Protein AF-A0A8K0QZ99-F1 (afdb_monomer)

Radius of gyration: 23.35 Å; Cα contacts (8 Å, |Δi|>4): 443; chains: 1; bounding box: 54×60×60 Å

Sequence (310 aa):
MWDEAKNPYMSPKDRRRNRAELADIEQELAALGDVFRNRFRYDVKKIWKIPDDNSTAQKLLNGKLRRLDDKHGQEGSLLIILYGGHGVDTRSVKGRDDDDYRWAASKSGHSATVHWSEIQASLKLCEADCLVVVDCCYSGSTITRGGARTITEILAASTRESPSYSGARAYSKLLKKILTSTNLPCSVKDIHEEMLAASRLNPAVQNPNVLLATPDHGWVGNSLDRSIRLKPLPDPDSAPEATITTDNPQKARMFIEIELELDDSQDTSIATEQWQRWFTDRLPPASVLHLQFHTVADIYSKMMKETCED

Structure (mmCIF, N/CA/C/O backbone):
data_AF-A0A8K0QZ99-F1
#
_entry.id   AF-A0A8K0QZ99-F1
#
loop_
_atom_site.group_PDB
_atom_site.id
_atom_site.type_symbol
_atom_site.label_atom_id
_atom_site.label_alt_id
_atom_site.label_comp_id
_atom_site.label_asym_id
_atom_site.label_entity_id
_atom_site.label_seq_id
_atom_site.pdbx_PDB_ins_code
_atom_site.Cartn_x
_atom_site.Cartn_y
_atom_site.Cartn_z
_atom_site.occupancy
_atom_site.B_iso_or_equiv
_atom_site.auth_seq_id
_atom_site.auth_comp_id
_atom_site.auth_asym_id
_atom_site.auth_atom_id
_atom_site.pdbx_PDB_model_num
ATOM 1 N N . MET A 1 1 ? -2.063 -11.518 -19.633 1.00 32.84 1 MET A N 1
ATOM 2 C CA . MET A 1 1 ? -1.057 -12.595 -19.737 1.00 32.84 1 MET A CA 1
ATOM 3 C C . MET A 1 1 ? 0.211 -11.901 -20.196 1.00 32.84 1 MET A C 1
ATOM 5 O O . MET A 1 1 ? 0.106 -11.135 -21.142 1.00 32.84 1 MET A O 1
ATOM 9 N N . TRP A 1 2 ? 1.322 -12.014 -19.468 1.00 38.66 2 TRP A N 1
ATOM 10 C CA . TRP A 1 2 ? 2.585 -11.401 -19.889 1.00 38.66 2 TRP A CA 1
ATOM 11 C C . TRP A 1 2 ? 2.970 -12.033 -21.228 1.00 38.66 2 TRP A C 1
ATOM 13 O O . TRP A 1 2 ? 3.210 -13.235 -21.267 1.00 38.66 2 TRP A O 1
ATOM 23 N N . ASP A 1 3 ? 2.910 -11.286 -22.329 1.00 37.25 3 ASP A N 1
ATOM 24 C CA . ASP A 1 3 ? 3.269 -11.820 -23.644 1.00 37.25 3 ASP A CA 1
ATOM 25 C C . ASP A 1 3 ? 4.799 -11.789 -23.771 1.00 37.25 3 ASP A C 1
ATOM 27 O O . ASP A 1 3 ? 5.421 -10.787 -24.123 1.00 37.25 3 ASP A O 1
ATOM 31 N N . GLU A 1 4 ? 5.410 -12.900 -23.360 1.00 46.19 4 GLU A N 1
ATOM 32 C CA . GLU A 1 4 ? 6.849 -13.110 -23.157 1.00 46.19 4 GLU A CA 1
ATOM 33 C C . GLU A 1 4 ? 7.695 -13.004 -24.442 1.00 46.19 4 GLU A C 1
ATOM 35 O O . GLU A 1 4 ? 8.928 -13.047 -24.382 1.00 46.19 4 GLU A O 1
ATOM 40 N N . ALA A 1 5 ? 7.065 -12.853 -25.609 1.00 44.53 5 ALA A N 1
ATOM 41 C CA . ALA A 1 5 ? 7.726 -12.950 -26.905 1.00 44.53 5 ALA A CA 1
ATOM 42 C C . ALA A 1 5 ? 8.361 -11.642 -27.423 1.00 44.53 5 ALA A C 1
ATOM 44 O O . ALA A 1 5 ? 9.064 -11.685 -28.431 1.00 44.53 5 ALA A O 1
ATOM 45 N N . LYS A 1 6 ? 8.143 -10.480 -26.784 1.00 46.94 6 LYS A N 1
ATOM 46 C CA . LYS A 1 6 ? 8.401 -9.176 -27.440 1.00 46.94 6 LYS A CA 1
ATOM 47 C C . LYS A 1 6 ? 9.248 -8.150 -26.681 1.00 46.94 6 LYS A C 1
ATOM 49 O O . LYS A 1 6 ? 9.234 -6.989 -27.071 1.00 46.94 6 LYS A O 1
ATOM 54 N N . ASN A 1 7 ? 10.037 -8.528 -25.669 1.00 51.09 7 ASN A N 1
ATOM 55 C CA . ASN A 1 7 ? 11.052 -7.605 -25.132 1.00 51.09 7 ASN A CA 1
ATOM 56 C C . ASN A 1 7 ? 12.449 -7.920 -25.715 1.00 51.09 7 ASN A C 1
ATOM 58 O O . ASN A 1 7 ? 13.176 -8.750 -25.148 1.00 51.09 7 ASN A O 1
ATOM 62 N N . PRO A 1 8 ? 12.844 -7.308 -26.856 1.00 56.38 8 PRO A N 1
ATOM 63 C CA . PRO A 1 8 ? 14.129 -7.576 -27.509 1.00 56.38 8 PRO A CA 1
ATOM 64 C C . PRO A 1 8 ? 15.333 -7.114 -26.673 1.00 56.38 8 PRO A C 1
ATOM 66 O O . PRO A 1 8 ? 16.460 -7.486 -26.981 1.00 56.38 8 PRO A O 1
ATOM 69 N N . TYR A 1 9 ? 15.104 -6.355 -25.598 1.00 59.72 9 TYR A N 1
ATOM 70 C CA . TYR A 1 9 ? 16.153 -5.729 -24.795 1.00 59.72 9 TYR A CA 1
ATOM 71 C C . TYR A 1 9 ? 16.564 -6.535 -23.553 1.00 59.72 9 TYR A C 1
ATOM 73 O O . TYR A 1 9 ? 17.468 -6.122 -22.833 1.00 59.72 9 TYR A O 1
ATOM 81 N N . MET A 1 10 ? 15.932 -7.685 -23.282 1.00 66.06 10 MET A N 1
ATOM 82 C CA . MET A 1 10 ? 16.304 -8.563 -22.162 1.00 66.06 10 MET A CA 1
ATOM 83 C C . MET A 1 10 ? 16.937 -9.865 -22.644 1.00 66.06 10 MET A C 1
ATOM 85 O O . MET A 1 10 ? 16.338 -10.586 -23.447 1.00 66.06 10 MET A O 1
ATOM 89 N N . SER A 1 11 ? 18.096 -10.219 -22.077 1.00 75.50 11 SER A N 1
ATOM 90 C CA . SER A 1 11 ? 18.724 -11.518 -22.329 1.00 75.50 11 SER A CA 1
ATOM 91 C C . SER A 1 11 ? 17.847 -12.671 -21.804 1.00 75.50 11 SER A C 1
ATOM 93 O O . SER A 1 11 ? 17.096 -12.491 -20.838 1.00 75.50 11 SER A O 1
ATOM 95 N N . PRO A 1 12 ? 17.948 -13.894 -22.361 1.00 77.50 12 PRO A N 1
ATOM 96 C CA . PRO A 1 12 ? 17.214 -15.054 -21.847 1.00 77.50 12 PRO A CA 1
ATOM 97 C C . PRO A 1 12 ? 17.448 -15.325 -20.349 1.00 77.50 12 PRO A C 1
ATOM 99 O O . PRO A 1 12 ? 16.528 -15.725 -19.632 1.00 77.50 12 PRO A O 1
ATOM 102 N N 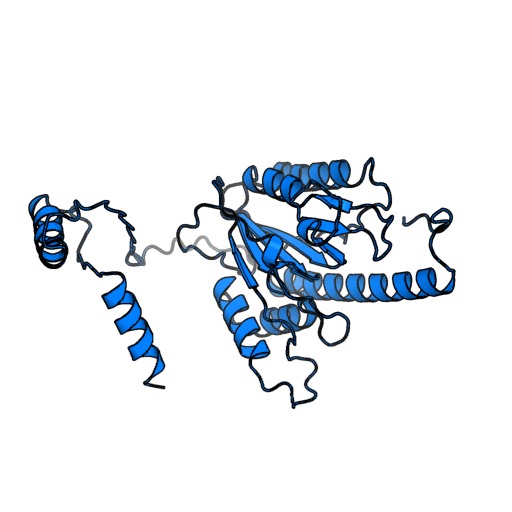. LYS A 1 13 ? 18.666 -15.063 -19.855 1.00 78.62 13 LYS A N 1
ATOM 103 C CA . LYS A 1 13 ? 19.027 -15.211 -18.439 1.00 78.62 13 LYS A CA 1
ATOM 104 C C . LYS A 1 13 ? 18.288 -14.196 -17.564 1.00 78.62 13 LYS A C 1
ATOM 106 O O . LYS A 1 13 ? 17.740 -14.577 -16.528 1.00 78.62 13 LYS A O 1
ATOM 111 N N . ASP A 1 14 ? 18.224 -12.941 -18.000 1.00 75.38 14 ASP A N 1
ATOM 112 C CA . ASP A 1 14 ? 17.526 -11.876 -17.272 1.00 75.38 14 ASP A CA 1
ATOM 113 C C . ASP A 1 14 ? 16.015 -12.096 -17.276 1.00 75.38 14 ASP A C 1
ATOM 115 O O . ASP A 1 14 ? 15.365 -11.898 -16.252 1.00 75.38 14 ASP A O 1
ATOM 119 N N . ARG A 1 15 ? 15.455 -12.612 -18.379 1.00 75.88 15 ARG A N 1
ATOM 120 C CA . ARG A 1 15 ? 14.040 -13.015 -18.443 1.00 75.88 15 ARG A CA 1
ATOM 121 C C . ARG A 1 15 ? 13.714 -14.100 -17.421 1.00 75.88 15 ARG A C 1
ATOM 123 O O . ARG A 1 15 ? 12.700 -14.008 -16.734 1.00 75.88 15 ARG A O 1
ATOM 130 N N . ARG A 1 16 ? 14.574 -15.119 -17.288 1.00 81.06 16 ARG A N 1
ATOM 131 C CA . ARG A 1 16 ? 14.381 -16.190 -16.296 1.00 81.06 16 ARG A CA 1
ATOM 132 C C . ARG A 1 16 ? 14.429 -15.648 -14.869 1.00 81.06 16 ARG A C 1
ATOM 134 O O . ARG A 1 16 ? 13.592 -16.024 -14.056 1.00 81.06 16 ARG A O 1
ATOM 141 N N . ARG A 1 17 ? 15.386 -14.763 -14.576 1.00 79.38 17 ARG A N 1
ATOM 142 C CA . ARG A 1 17 ? 15.518 -14.131 -13.257 1.00 79.38 17 ARG A CA 1
ATOM 143 C C . ARG A 1 17 ? 14.305 -13.263 -12.924 1.00 79.38 17 ARG A C 1
ATOM 145 O O . ARG A 1 17 ? 13.740 -13.429 -11.853 1.00 79.38 17 ARG A O 1
ATOM 152 N N . ASN A 1 18 ? 13.878 -12.414 -13.857 1.00 80.50 18 ASN A N 1
ATOM 153 C CA . ASN A 1 18 ? 12.703 -11.561 -13.690 1.00 80.50 18 ASN A CA 1
ATOM 154 C C . ASN A 1 18 ? 11.428 -12.387 -13.463 1.00 80.50 18 ASN A C 1
ATOM 156 O O . ASN A 1 18 ? 10.610 -12.039 -12.624 1.00 80.50 18 ASN A O 1
ATOM 160 N N . ARG A 1 19 ? 11.273 -13.520 -14.164 1.00 82.69 19 ARG A N 1
ATOM 161 C CA . ARG A 1 19 ? 10.139 -14.435 -13.955 1.00 82.69 19 ARG A CA 1
ATOM 162 C C . ARG A 1 19 ? 10.111 -15.007 -12.538 1.00 82.69 19 ARG A C 1
ATOM 164 O O . ARG A 1 19 ? 9.044 -15.050 -11.939 1.00 82.69 19 ARG A O 1
ATOM 171 N N . ALA A 1 20 ? 11.257 -15.462 -12.033 1.00 85.94 20 ALA A N 1
ATOM 172 C CA . ALA A 1 20 ? 11.351 -16.007 -10.682 1.00 85.94 20 ALA A CA 1
ATOM 173 C C . ALA A 1 20 ? 11.033 -14.933 -9.629 1.00 85.94 20 ALA A C 1
ATOM 175 O O . ALA A 1 20 ? 10.193 -15.156 -8.771 1.00 85.94 20 ALA A O 1
ATOM 176 N N . GLU A 1 21 ? 11.620 -13.742 -9.768 1.00 85.19 21 GLU A N 1
ATOM 177 C CA . GLU A 1 21 ? 11.386 -12.614 -8.857 1.00 85.19 21 GLU A CA 1
ATOM 178 C C . GLU A 1 21 ? 9.909 -12.180 -8.835 1.00 85.19 21 GLU A C 1
ATOM 180 O O . GLU A 1 21 ? 9.327 -12.026 -7.766 1.00 85.19 21 GLU A O 1
ATOM 185 N N . LEU A 1 22 ? 9.260 -12.063 -9.999 1.00 85.94 22 LEU A N 1
ATOM 186 C CA . LEU A 1 22 ? 7.830 -11.742 -10.072 1.00 85.94 22 LEU A CA 1
ATOM 187 C C . LEU A 1 22 ? 6.936 -12.843 -9.4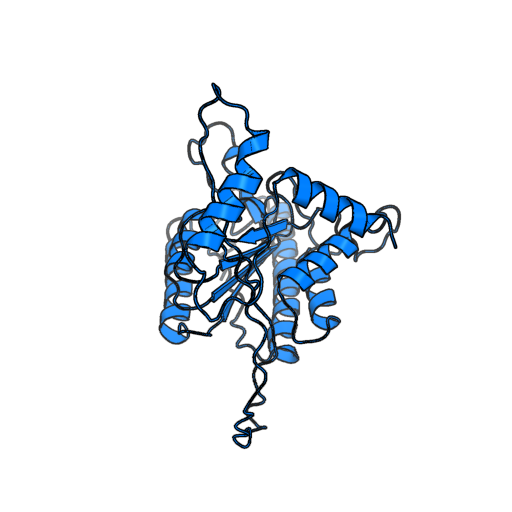81 1.00 85.94 22 LEU A C 1
ATOM 189 O O . LEU A 1 22 ? 5.877 -12.532 -8.940 1.00 85.94 22 LEU A O 1
ATOM 193 N N . ALA A 1 23 ? 7.334 -14.114 -9.589 1.00 89.88 23 ALA A N 1
ATOM 194 C CA . ALA A 1 23 ? 6.601 -15.222 -8.981 1.00 89.88 23 ALA A CA 1
ATOM 195 C C . ALA A 1 23 ? 6.702 -15.191 -7.447 1.00 89.88 23 ALA A C 1
ATOM 197 O O . ALA A 1 23 ? 5.695 -15.403 -6.772 1.00 89.88 23 ALA A O 1
ATOM 198 N N . ASP A 1 24 ? 7.879 -14.864 -6.908 1.00 89.88 24 ASP A N 1
ATOM 199 C CA . ASP A 1 24 ? 8.083 -14.691 -5.467 1.00 89.88 24 ASP A CA 1
ATOM 200 C C . ASP A 1 24 ? 7.220 -13.538 -4.927 1.00 89.88 24 ASP A C 1
ATOM 202 O O . ASP A 1 24 ? 6.513 -13.704 -3.932 1.00 89.88 24 ASP A O 1
ATOM 206 N N . ILE A 1 25 ? 7.192 -12.400 -5.631 1.00 90.38 25 ILE A N 1
ATOM 207 C CA . ILE A 1 25 ? 6.349 -11.243 -5.282 1.00 90.38 25 ILE A CA 1
ATOM 208 C C . ILE A 1 25 ? 4.859 -11.610 -5.331 1.00 90.38 25 ILE A C 1
ATOM 210 O O . ILE A 1 25 ? 4.089 -11.249 -4.442 1.00 90.38 25 ILE A O 1
ATOM 214 N N . GLU A 1 26 ? 4.422 -12.348 -6.354 1.00 92.69 26 GLU A N 1
ATOM 215 C CA . GLU A 1 26 ? 3.032 -12.800 -6.462 1.00 92.69 26 GLU A CA 1
ATOM 216 C C . GLU A 1 26 ? 2.645 -13.715 -5.292 1.00 92.69 26 GLU A C 1
ATOM 218 O O . GLU A 1 26 ? 1.551 -13.576 -4.742 1.00 92.69 26 GLU A O 1
ATOM 223 N N . GLN A 1 27 ? 3.548 -14.602 -4.865 1.00 93.12 27 GLN A N 1
ATOM 224 C CA . GLN A 1 27 ? 3.341 -15.453 -3.695 1.00 93.12 27 GLN A CA 1
ATOM 225 C C . GLN A 1 27 ? 3.269 -14.637 -2.395 1.00 93.12 27 GLN A C 1
ATOM 227 O O . GLN A 1 27 ? 2.425 -14.911 -1.539 1.00 93.12 27 GLN A O 1
ATOM 232 N N . GLU A 1 28 ? 4.131 -13.632 -2.243 1.00 92.38 28 GLU A N 1
ATOM 233 C CA . GLU A 1 28 ? 4.149 -12.722 -1.095 1.00 92.38 28 GLU A CA 1
ATOM 234 C C . GLU A 1 28 ? 2.840 -11.933 -0.974 1.00 92.38 28 GLU A C 1
ATOM 236 O O . GLU A 1 28 ? 2.204 -11.941 0.086 1.00 92.38 28 GLU A O 1
ATOM 241 N N . LEU A 1 29 ? 2.382 -11.334 -2.077 1.00 94.19 29 LEU A N 1
ATOM 242 C CA . LEU A 1 29 ? 1.114 -10.607 -2.137 1.00 94.19 29 LEU A CA 1
ATOM 243 C C . LEU A 1 29 ? -0.093 -11.525 -1.923 1.00 94.19 29 LEU A C 1
ATOM 245 O O . LEU A 1 29 ? -1.042 -11.128 -1.248 1.00 94.19 29 LEU A O 1
ATOM 249 N N . ALA A 1 30 ? -0.067 -12.749 -2.458 1.00 95.69 30 ALA A N 1
ATOM 250 C CA . ALA A 1 30 ? -1.134 -13.722 -2.239 1.00 95.69 30 ALA A CA 1
ATOM 251 C C . ALA A 1 30 ? -1.245 -14.088 -0.754 1.00 95.69 30 ALA A C 1
ATOM 253 O O . ALA A 1 30 ? -2.333 -14.018 -0.189 1.00 95.69 30 ALA A O 1
ATOM 254 N N . ALA A 1 31 ? -0.117 -14.380 -0.102 1.00 95.12 31 ALA A N 1
ATOM 255 C CA . ALA A 1 31 ? -0.087 -14.724 1.316 1.00 95.12 31 ALA A CA 1
ATOM 256 C C . ALA A 1 31 ? -0.542 -13.562 2.217 1.00 95.12 31 ALA A C 1
ATOM 258 O O . ALA A 1 31 ? -1.213 -13.790 3.222 1.00 95.12 31 ALA A O 1
ATOM 259 N N . LEU A 1 32 ? -0.194 -12.318 1.874 1.00 95.44 32 LEU A N 1
ATOM 260 C CA . LEU A 1 32 ? -0.697 -11.135 2.577 1.00 95.44 32 LEU A CA 1
ATOM 261 C C . LEU A 1 32 ? -2.205 -10.937 2.336 1.00 95.44 32 LEU A C 1
ATOM 263 O O . LEU A 1 32 ? -2.957 -10.666 3.272 1.00 95.44 32 LEU A O 1
ATOM 267 N N . GLY A 1 33 ? -2.666 -11.143 1.100 1.00 96.50 33 GLY A N 1
ATOM 268 C CA . GLY A 1 33 ? -4.084 -11.134 0.747 1.00 96.50 33 GLY A CA 1
ATOM 269 C C . GLY A 1 33 ? -4.894 -12.195 1.497 1.00 96.50 33 GLY A C 1
ATOM 270 O O . GLY A 1 33 ? -6.018 -11.927 1.911 1.00 96.50 33 GLY A O 1
ATOM 271 N N . ASP A 1 34 ? -4.324 -13.372 1.745 1.00 97.31 34 ASP A N 1
ATOM 272 C CA . ASP A 1 34 ? -4.968 -14.421 2.539 1.00 97.31 34 ASP A CA 1
ATOM 273 C C . ASP A 1 34 ? -5.177 -13.995 3.996 1.00 97.31 34 ASP A C 1
ATOM 275 O O . ASP A 1 34 ? -6.198 -14.342 4.584 1.00 97.31 34 ASP A O 1
ATOM 279 N N . VAL A 1 35 ? -4.282 -13.187 4.577 1.00 97.31 35 VAL A N 1
ATOM 280 C CA . VAL A 1 35 ? -4.497 -12.620 5.920 1.00 97.31 35 VAL A CA 1
ATOM 281 C C . VAL A 1 35 ? -5.689 -11.665 5.915 1.00 97.31 35 VAL A C 1
ATOM 283 O O . VAL A 1 35 ? -6.592 -11.817 6.739 1.00 97.31 35 VAL A O 1
ATOM 286 N N . PHE A 1 36 ? -5.754 -10.731 4.961 1.00 97.19 36 PHE A N 1
ATOM 287 C CA . PHE A 1 36 ? -6.905 -9.826 4.831 1.00 97.19 36 PHE A CA 1
ATOM 288 C C . PHE A 1 36 ? -8.218 -10.579 4.584 1.00 97.19 36 PHE A C 1
ATOM 290 O O . PHE A 1 36 ? -9.248 -10.238 5.163 1.00 97.19 36 PHE A O 1
ATOM 297 N N . ARG A 1 37 ? -8.189 -11.647 3.784 1.00 96.38 37 ARG A N 1
ATOM 298 C CA . ARG A 1 37 ? -9.377 -12.462 3.521 1.00 96.38 37 ARG A CA 1
ATOM 299 C C . ARG A 1 37 ? -9.803 -13.276 4.738 1.00 96.38 37 ARG A C 1
ATOM 301 O O . ARG A 1 37 ? -10.967 -13.249 5.105 1.00 96.38 37 ARG A O 1
ATOM 308 N N . ASN A 1 38 ? -8.882 -13.997 5.366 1.00 95.94 38 ASN A N 1
ATOM 309 C CA . ASN A 1 38 ? -9.234 -15.020 6.351 1.00 95.94 38 ASN A CA 1
ATOM 310 C C . ASN A 1 38 ? -9.369 -14.444 7.764 1.00 95.94 38 ASN A C 1
ATOM 312 O O . ASN A 1 38 ? -10.250 -14.855 8.511 1.00 95.94 38 ASN A O 1
ATOM 316 N N . ARG A 1 39 ? -8.509 -13.487 8.139 1.00 95.12 39 ARG A N 1
ATOM 317 C CA . ARG A 1 39 ? -8.520 -12.868 9.475 1.00 95.12 39 ARG A CA 1
ATOM 318 C C . ARG A 1 39 ? -9.429 -11.647 9.529 1.00 95.12 39 ARG A C 1
ATOM 320 O O . ARG A 1 39 ? -10.159 -11.477 10.499 1.00 95.12 39 ARG A O 1
ATOM 327 N N . PHE A 1 40 ? -9.384 -10.801 8.498 1.00 95.88 40 PHE A N 1
ATOM 328 C CA . PHE A 1 40 ? -10.173 -9.566 8.458 1.00 95.88 40 PHE A CA 1
ATOM 329 C C . PHE A 1 40 ? -11.506 -9.715 7.711 1.00 95.88 40 PHE A C 1
ATOM 331 O O . PHE A 1 40 ? -12.355 -8.830 7.799 1.00 95.88 40 PHE A O 1
ATOM 338 N N . ARG A 1 41 ? -11.729 -10.841 7.018 1.00 95.81 41 ARG A N 1
ATOM 339 C CA . ARG A 1 41 ? -12.949 -11.103 6.232 1.00 95.81 41 ARG A CA 1
ATOM 340 C C . ARG A 1 41 ? -13.184 -10.085 5.113 1.00 95.81 41 ARG A C 1
ATOM 342 O O . ARG A 1 41 ? -14.313 -9.880 4.688 1.00 95.81 41 ARG A O 1
ATOM 349 N N . TYR A 1 42 ? -12.120 -9.452 4.618 1.00 95.38 42 TYR A N 1
ATOM 350 C CA . TYR A 1 42 ? -12.205 -8.481 3.529 1.00 95.38 42 TYR A CA 1
ATOM 351 C C . TYR A 1 42 ? -12.330 -9.165 2.161 1.00 95.38 42 TYR A C 1
ATOM 353 O O . TYR A 1 42 ? -11.803 -10.256 1.926 1.00 95.38 42 TYR A O 1
ATOM 361 N N . ASP A 1 43 ? -12.994 -8.489 1.222 1.00 93.69 43 ASP A N 1
ATOM 362 C CA . ASP A 1 43 ? -13.097 -8.924 -0.172 1.00 93.69 43 ASP A CA 1
ATOM 363 C C . ASP A 1 43 ? -11.782 -8.656 -0.918 1.00 93.69 43 ASP A C 1
ATOM 365 O O . ASP A 1 43 ? -11.485 -7.541 -1.349 1.00 93.69 43 ASP A O 1
ATOM 369 N N . VAL A 1 44 ? -10.972 -9.703 -1.073 1.00 95.06 44 VAL A N 1
ATOM 370 C CA . VAL A 1 44 ? -9.657 -9.617 -1.719 1.00 95.06 44 VAL A CA 1
ATOM 371 C C . VAL A 1 44 ? -9.743 -10.059 -3.176 1.00 95.06 44 VAL A C 1
ATOM 373 O O . VAL A 1 44 ? -9.928 -11.243 -3.482 1.00 95.06 44 VAL A O 1
ATOM 376 N N . LYS A 1 45 ? -9.543 -9.106 -4.094 1.00 94.00 45 LYS A N 1
ATOM 377 C CA . LYS A 1 45 ? -9.512 -9.355 -5.542 1.00 94.00 45 LYS A CA 1
ATOM 378 C C . LYS A 1 45 ? -8.256 -10.110 -5.975 1.00 94.00 45 LYS A C 1
ATOM 380 O O . LYS A 1 45 ? -7.218 -10.070 -5.325 1.00 94.00 45 LYS A O 1
ATOM 385 N N . LYS A 1 46 ? -8.347 -10.769 -7.137 1.00 93.19 46 LYS A N 1
ATOM 386 C CA . LYS A 1 46 ? -7.193 -11.403 -7.790 1.00 93.19 46 LYS A CA 1
ATOM 387 C C . LYS A 1 46 ? -6.089 -10.373 -8.044 1.00 93.19 46 LYS A C 1
ATOM 389 O O . LYS A 1 46 ? -6.383 -9.255 -8.488 1.00 93.19 46 LYS A O 1
A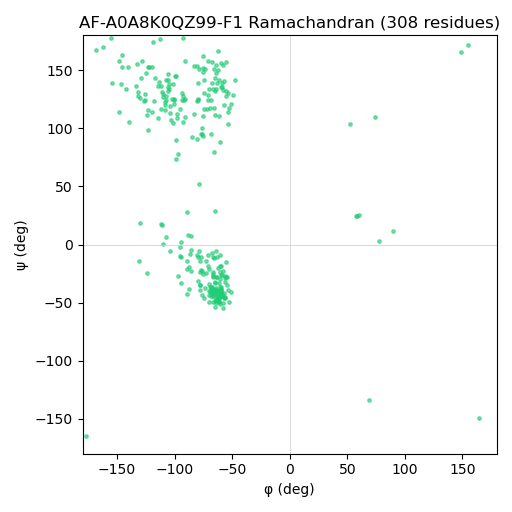TOM 394 N N . ILE A 1 47 ? -4.843 -10.801 -7.833 1.00 94.69 47 ILE A N 1
ATOM 395 C CA . ILE A 1 47 ? -3.643 -10.017 -8.134 1.00 94.69 47 ILE A CA 1
ATOM 396 C C . ILE A 1 47 ? -3.708 -9.561 -9.589 1.00 94.69 47 ILE A C 1
ATOM 398 O O . ILE A 1 47 ? -3.984 -10.342 -10.504 1.00 94.69 47 ILE A O 1
ATOM 402 N N . TRP A 1 48 ? -3.489 -8.267 -9.793 1.00 94.19 48 TRP A N 1
ATOM 403 C CA . TRP A 1 48 ? -3.457 -7.668 -11.114 1.00 94.19 48 TRP A CA 1
ATOM 404 C C . TRP A 1 48 ? -2.045 -7.262 -11.456 1.00 94.19 48 TRP A C 1
ATOM 406 O O . TRP A 1 48 ? -1.378 -6.560 -10.707 1.00 94.19 48 TRP A O 1
ATOM 416 N N . LYS A 1 49 ? -1.617 -7.749 -12.609 1.00 92.56 49 LYS A N 1
ATOM 417 C CA . LYS A 1 49 ? -0.290 -7.544 -13.153 1.00 92.56 49 LYS A CA 1
ATOM 418 C C . LYS A 1 49 ? -0.339 -6.309 -14.037 1.00 92.56 49 LYS A C 1
ATOM 420 O O . LYS A 1 49 ? -1.172 -6.265 -14.945 1.00 92.56 49 LYS A O 1
ATOM 425 N N . ILE A 1 50 ? 0.526 -5.336 -13.755 1.00 91.62 50 ILE A N 1
ATOM 426 C CA . ILE A 1 50 ? 0.698 -4.158 -14.609 1.00 91.62 50 ILE A CA 1
ATOM 427 C C . ILE A 1 50 ? 1.070 -4.673 -16.006 1.00 91.62 50 ILE A C 1
ATOM 429 O O . ILE A 1 50 ? 2.057 -5.397 -16.129 1.00 91.62 50 ILE A O 1
ATOM 433 N N . PRO A 1 51 ? 0.280 -4.384 -17.052 1.00 88.12 51 PRO A N 1
ATOM 434 C CA . PRO A 1 51 ? 0.614 -4.805 -18.404 1.00 88.12 51 PRO A CA 1
ATOM 435 C C . PRO A 1 51 ? 1.932 -4.175 -18.839 1.00 88.12 51 PRO A C 1
ATOM 437 O O . PRO A 1 51 ? 2.154 -2.998 -18.571 1.00 88.12 51 PRO A O 1
ATOM 440 N N . ASP A 1 52 ? 2.767 -4.922 -19.560 1.00 85.38 52 ASP A N 1
ATOM 441 C CA . ASP A 1 52 ? 4.010 -4.398 -20.144 1.00 85.38 52 ASP A CA 1
ATOM 442 C C . ASP A 1 52 ? 3.724 -3.591 -21.431 1.00 85.38 52 ASP A C 1
ATOM 444 O O . ASP A 1 52 ? 4.251 -3.869 -22.504 1.00 85.38 52 ASP A O 1
ATOM 448 N N . ASP A 1 53 ? 2.806 -2.625 -21.330 1.00 87.06 53 ASP A N 1
ATOM 449 C CA . ASP A 1 53 ? 2.428 -1.671 -22.373 1.00 87.06 53 ASP A CA 1
ATOM 450 C C . ASP A 1 53 ? 2.215 -0.274 -21.765 1.00 87.06 53 ASP A C 1
ATOM 452 O O . ASP A 1 53 ? 1.190 0.009 -21.138 1.00 87.06 53 ASP A O 1
ATOM 456 N N . ASN A 1 54 ? 3.181 0.622 -21.992 1.00 83.12 54 ASN A N 1
ATOM 457 C CA . ASN A 1 54 ? 3.147 2.005 -21.502 1.00 83.12 54 ASN A CA 1
ATOM 458 C C . ASN A 1 54 ? 1.923 2.796 -21.991 1.00 83.12 54 ASN A C 1
ATOM 460 O O . ASN A 1 54 ? 1.496 3.733 -21.322 1.00 83.12 54 ASN A O 1
ATOM 464 N N . SER A 1 55 ? 1.339 2.443 -23.140 1.00 84.19 55 SER A N 1
ATOM 465 C CA . SER A 1 55 ? 0.220 3.199 -23.712 1.00 84.19 55 SER A CA 1
ATOM 466 C C . SER A 1 55 ? -1.119 2.924 -23.015 1.00 84.19 55 SER A C 1
ATOM 468 O O . SER A 1 55 ? -2.037 3.755 -23.072 1.00 84.19 55 SER A O 1
ATOM 470 N N . THR A 1 56 ? -1.239 1.777 -22.335 1.00 89.56 56 THR A N 1
ATOM 471 C CA . THR A 1 56 ? -2.499 1.317 -21.733 1.00 89.56 56 THR A CA 1
ATOM 472 C C . THR A 1 56 ? -2.418 1.033 -20.237 1.00 89.56 56 THR A C 1
ATOM 474 O O . THR A 1 56 ? -3.450 1.136 -19.569 1.00 89.56 56 THR A O 1
ATOM 477 N N . ALA A 1 57 ? -1.238 0.732 -19.683 1.00 92.75 57 ALA A N 1
ATOM 478 C CA . ALA A 1 57 ? -1.076 0.320 -18.286 1.00 92.75 57 ALA A CA 1
ATOM 479 C C . ALA A 1 57 ? -1.722 1.299 -17.291 1.00 92.75 57 ALA A C 1
ATOM 481 O O . ALA A 1 57 ? -2.528 0.883 -16.454 1.00 92.75 57 ALA A O 1
ATOM 482 N N . GLN A 1 58 ? -1.443 2.597 -17.439 1.00 94.44 58 GLN A N 1
ATOM 483 C CA . GLN A 1 58 ? -1.991 3.648 -16.579 1.00 94.44 58 GLN A CA 1
ATOM 484 C C . GLN A 1 58 ? -3.519 3.725 -16.660 1.00 94.44 58 GLN A C 1
ATOM 486 O O . GLN A 1 58 ? -4.214 3.678 -15.646 1.00 94.44 58 GLN A O 1
ATOM 491 N N . LYS A 1 59 ? -4.063 3.771 -17.883 1.00 91.75 59 LYS A N 1
ATOM 492 C CA . LYS A 1 59 ? -5.513 3.850 -18.127 1.00 91.75 59 LYS A CA 1
ATOM 493 C C . LYS A 1 59 ? -6.247 2.652 -17.529 1.00 91.75 59 LYS A C 1
ATOM 495 O O . LYS A 1 59 ? -7.331 2.803 -16.965 1.00 91.75 59 LYS A O 1
ATOM 500 N N . LEU A 1 60 ? -5.661 1.460 -17.641 1.00 93.56 60 LEU A N 1
ATOM 501 C CA . LEU A 1 60 ? -6.229 0.235 -17.088 1.00 93.56 60 LEU A CA 1
ATOM 502 C C . LEU A 1 60 ? -6.228 0.241 -15.556 1.00 93.56 60 LEU A C 1
ATOM 504 O O . LEU A 1 60 ? -7.226 -0.184 -14.968 1.00 93.56 60 LEU A O 1
ATOM 508 N N . LEU A 1 61 ? -5.160 0.744 -14.926 1.00 94.69 61 LEU A N 1
ATOM 509 C CA . LEU A 1 61 ? -5.086 0.899 -13.474 1.00 94.69 61 LEU A CA 1
ATOM 510 C C . LEU A 1 61 ? -6.112 1.918 -12.971 1.00 94.69 61 LEU A C 1
ATOM 512 O O . LEU A 1 61 ? -6.949 1.560 -12.143 1.00 94.69 61 LEU A O 1
ATOM 516 N N . ASN A 1 62 ? -6.123 3.133 -13.529 1.00 93.25 62 ASN A N 1
ATOM 517 C CA . ASN A 1 62 ? -7.064 4.189 -13.140 1.00 93.25 62 ASN A CA 1
ATOM 518 C C . ASN A 1 62 ? -8.516 3.710 -13.306 1.00 93.25 62 ASN A C 1
ATOM 520 O O . ASN A 1 62 ? -9.335 3.826 -12.396 1.00 93.25 62 ASN A O 1
ATOM 524 N N . GLY A 1 63 ? -8.831 3.069 -14.437 1.00 91.50 63 GLY A N 1
ATOM 525 C CA . GLY A 1 63 ? -10.154 2.494 -14.670 1.00 91.50 63 GLY A CA 1
ATOM 526 C C . GLY A 1 63 ? -10.512 1.368 -13.694 1.00 91.50 63 GLY A C 1
ATOM 527 O O . GLY A 1 63 ? -11.688 1.146 -13.419 1.00 91.50 63 GLY A O 1
ATOM 528 N N . LYS A 1 64 ? -9.526 0.635 -13.164 1.00 92.81 64 LYS A N 1
ATOM 529 C CA . LYS A 1 64 ? -9.761 -0.404 -12.159 1.00 92.81 64 LYS A CA 1
ATOM 530 C C . LYS A 1 64 ? -10.026 0.185 -10.776 1.00 92.81 64 LYS A C 1
ATOM 532 O O . LYS A 1 64 ? -10.952 -0.292 -10.128 1.00 92.81 64 LYS A O 1
ATOM 537 N N . LEU A 1 65 ? -9.255 1.191 -10.362 1.00 92.44 65 LEU A N 1
ATOM 538 C CA . LEU A 1 65 ? -9.481 1.921 -9.111 1.00 92.44 65 LEU A CA 1
ATOM 539 C C . LEU A 1 65 ? -10.876 2.540 -9.111 1.00 92.44 65 LEU A C 1
ATOM 541 O O . LEU A 1 65 ? -11.671 2.249 -8.224 1.00 92.44 65 LEU A O 1
ATOM 545 N N . ARG A 1 66 ? -11.219 3.253 -10.188 1.00 90.25 66 ARG A N 1
ATOM 546 C CA . ARG A 1 66 ? -12.537 3.866 -10.344 1.00 90.25 66 ARG A CA 1
ATOM 547 C C . ARG A 1 66 ? -13.677 2.853 -10.263 1.00 90.25 66 ARG A C 1
ATOM 549 O O . ARG A 1 66 ? -14.619 3.067 -9.527 1.00 90.25 66 ARG A O 1
ATOM 556 N N . ARG A 1 67 ? -13.578 1.707 -10.947 1.00 90.62 67 ARG A N 1
ATOM 557 C CA . ARG A 1 67 ? -14.619 0.661 -10.866 1.00 90.62 67 ARG A CA 1
ATOM 558 C C . ARG A 1 67 ? -14.769 0.039 -9.476 1.00 90.62 67 ARG A C 1
ATOM 560 O O . ARG A 1 67 ? -15.824 -0.520 -9.191 1.00 90.62 67 ARG A O 1
ATOM 567 N N . LEU A 1 68 ? -13.707 0.018 -8.668 1.00 89.00 68 LEU A N 1
ATOM 568 C CA . LEU A 1 68 ? -13.790 -0.468 -7.290 1.00 89.00 68 LEU A CA 1
ATOM 569 C C . LEU A 1 68 ? -14.502 0.555 -6.411 1.00 89.00 68 LEU A C 1
ATOM 571 O O . LEU A 1 68 ? -15.406 0.167 -5.679 1.00 89.00 68 LEU A O 1
ATOM 575 N N . ASP A 1 69 ? -14.136 1.828 -6.541 1.00 88.38 69 ASP A N 1
ATOM 576 C CA . ASP A 1 69 ? -14.773 2.931 -5.825 1.00 88.38 69 ASP A CA 1
ATOM 577 C C . ASP A 1 69 ? -16.244 3.099 -6.241 1.00 88.38 69 ASP A C 1
ATOM 579 O O . ASP A 1 69 ? -17.117 3.017 -5.394 1.00 88.38 69 ASP A O 1
ATOM 583 N N . ASP A 1 70 ? -16.567 3.117 -7.539 1.00 88.25 70 ASP A N 1
ATOM 584 C CA . ASP A 1 70 ? -17.956 3.184 -8.033 1.00 88.25 70 ASP A CA 1
ATOM 585 C C . ASP A 1 70 ? -18.847 2.046 -7.482 1.00 88.25 70 ASP A C 1
ATOM 587 O O . ASP A 1 70 ? -20.069 2.171 -7.414 1.00 88.25 70 ASP A O 1
ATOM 591 N N . LYS A 1 71 ? -18.254 0.890 -7.150 1.00 90.19 71 LYS A N 1
ATOM 592 C CA . LYS A 1 71 ? -18.987 -0.300 -6.694 1.00 90.19 71 LYS A CA 1
ATOM 593 C C . LYS A 1 71 ? -19.084 -0.411 -5.170 1.00 90.19 71 LYS A C 1
ATOM 595 O O . LYS A 1 71 ? -20.037 -1.010 -4.674 1.00 90.19 71 LYS A O 1
ATOM 600 N N . HIS A 1 72 ? -18.068 0.051 -4.450 1.00 87.88 72 HIS A N 1
ATOM 601 C CA . HIS A 1 72 ? -17.896 -0.218 -3.018 1.00 87.88 72 HIS A CA 1
ATOM 602 C C . HIS A 1 72 ? -17.615 1.035 -2.184 1.00 87.88 72 HIS A C 1
ATOM 604 O O . HIS A 1 72 ? -17.698 0.962 -0.958 1.00 87.88 72 HIS A O 1
ATOM 610 N N . GLY A 1 73 ? -17.267 2.139 -2.838 1.00 87.38 73 GLY A N 1
ATOM 611 C CA . GLY A 1 73 ? -16.995 3.433 -2.242 1.00 87.38 73 GLY A CA 1
ATOM 612 C C . GLY A 1 73 ? -18.268 4.031 -1.667 1.00 87.38 73 GLY A C 1
ATOM 613 O O . GLY A 1 73 ? -19.295 4.130 -2.331 1.00 87.38 73 GLY A O 1
ATOM 614 N N . GLN A 1 74 ? -18.186 4.350 -0.387 1.00 86.31 74 GLN A N 1
ATOM 615 C CA . GLN A 1 74 ? -19.192 5.043 0.407 1.00 86.31 74 GLN A CA 1
ATOM 616 C C . GLN A 1 74 ? -18.551 5.444 1.738 1.00 86.31 74 GLN A C 1
ATOM 618 O O . GLN A 1 74 ? -17.486 4.938 2.112 1.00 86.31 74 GLN A O 1
ATOM 623 N N . GLU A 1 75 ? -19.221 6.301 2.499 1.00 85.12 75 GLU A N 1
ATOM 624 C CA . GLU A 1 75 ? -18.766 6.656 3.841 1.00 85.12 75 GLU A CA 1
ATOM 625 C C . GLU A 1 75 ? -18.571 5.405 4.721 1.00 85.12 75 GLU A C 1
ATOM 627 O O . GLU A 1 75 ? -19.406 4.499 4.756 1.00 85.12 75 GLU A O 1
ATOM 632 N N . GLY A 1 76 ? -17.429 5.330 5.410 1.00 84.88 76 GLY A N 1
ATOM 633 C CA . GLY A 1 76 ? -17.066 4.192 6.261 1.00 84.88 76 GLY A CA 1
ATOM 634 C C . GLY A 1 76 ? -16.565 2.948 5.516 1.00 84.88 76 GLY A C 1
ATOM 635 O O . GLY A 1 76 ? -16.280 1.936 6.160 1.00 84.88 76 GLY A O 1
ATOM 636 N N . SER A 1 77 ? -16.436 2.997 4.186 1.00 91.38 77 SER A N 1
ATOM 637 C CA . SER A 1 77 ? -15.758 1.953 3.409 1.00 91.38 77 SER A CA 1
ATOM 638 C C . SER A 1 77 ? -14.236 2.144 3.396 1.00 91.38 77 SER A C 1
ATOM 640 O O . SER A 1 77 ? -13.727 3.255 3.546 1.00 91.38 77 SER A O 1
ATOM 642 N N . LEU A 1 78 ? -13.507 1.039 3.212 1.00 94.06 78 LEU A N 1
ATOM 643 C CA . LEU A 1 78 ? -12.046 1.008 3.148 1.00 94.06 78 LEU A CA 1
ATOM 644 C C . LEU A 1 78 ? -11.594 0.321 1.855 1.00 94.06 78 LEU A C 1
ATOM 646 O O . LEU A 1 78 ? -11.923 -0.843 1.615 1.00 94.06 78 LEU A O 1
ATOM 650 N N . LEU A 1 79 ? -10.783 1.018 1.062 1.00 94.94 79 LEU A N 1
ATOM 651 C CA . LEU A 1 79 ? -10.063 0.470 -0.081 1.00 94.94 79 LEU A CA 1
ATOM 652 C C . LEU A 1 79 ? -8.605 0.207 0.310 1.00 94.94 79 LEU A C 1
ATOM 654 O O . LEU A 1 79 ? -7.871 1.121 0.669 1.00 94.94 79 LEU A O 1
ATOM 658 N N . ILE A 1 80 ? -8.161 -1.047 0.201 1.00 96.44 80 ILE A N 1
ATOM 659 C CA . ILE A 1 80 ? -6.763 -1.420 0.458 1.00 96.44 80 ILE A CA 1
ATOM 660 C C . ILE A 1 80 ? -6.066 -1.731 -0.864 1.00 96.44 80 ILE A C 1
ATOM 662 O O . ILE A 1 80 ? -6.506 -2.600 -1.621 1.00 96.44 80 ILE A O 1
ATOM 666 N N . ILE A 1 81 ? -4.954 -1.049 -1.127 1.00 96.44 81 ILE A N 1
ATOM 667 C CA . ILE A 1 81 ? -4.111 -1.260 -2.305 1.00 96.44 81 ILE A CA 1
ATOM 668 C C . ILE A 1 81 ? -2.792 -1.859 -1.846 1.00 96.44 81 ILE A C 1
ATOM 670 O O . ILE A 1 81 ? -2.031 -1.221 -1.129 1.00 96.44 81 ILE A O 1
ATOM 674 N N . LEU A 1 82 ? -2.518 -3.086 -2.285 1.00 96.31 82 LEU A N 1
ATOM 675 C CA . LEU A 1 82 ? -1.244 -3.758 -2.053 1.00 96.31 82 LEU A CA 1
ATOM 676 C C . LEU A 1 82 ? -0.435 -3.718 -3.347 1.00 96.31 82 LEU A C 1
ATOM 678 O O . LEU A 1 82 ? -0.818 -4.347 -4.337 1.00 96.31 82 LEU A O 1
ATOM 682 N N . TYR A 1 83 ? 0.673 -2.985 -3.339 1.00 95.94 83 TYR A N 1
ATOM 683 C CA . TYR A 1 83 ? 1.650 -2.996 -4.416 1.00 95.94 83 TYR A CA 1
ATOM 684 C C . TYR A 1 83 ? 2.913 -3.725 -3.965 1.00 95.94 83 TYR A C 1
ATOM 686 O O . TYR A 1 83 ? 3.490 -3.397 -2.933 1.00 95.94 83 TYR A O 1
ATOM 694 N N . GLY A 1 84 ? 3.345 -4.702 -4.757 1.00 93.00 84 GLY A N 1
ATOM 695 C CA . GLY A 1 84 ? 4.644 -5.352 -4.630 1.00 93.00 84 GLY A CA 1
ATOM 696 C C . GLY A 1 84 ? 5.292 -5.388 -6.004 1.00 93.00 84 GLY A C 1
ATOM 697 O O . GLY A 1 84 ? 4.651 -5.801 -6.975 1.00 93.00 84 GLY A O 1
ATOM 698 N N . GLY A 1 85 ? 6.530 -4.913 -6.113 1.00 89.94 85 GLY A N 1
ATOM 699 C CA . GLY A 1 85 ? 7.165 -4.764 -7.418 1.00 89.94 85 GLY A CA 1
ATOM 700 C C . GLY A 1 85 ? 8.395 -3.874 -7.406 1.00 89.94 85 GLY A C 1
ATOM 701 O O . GLY A 1 85 ? 9.129 -3.785 -6.424 1.00 89.94 85 GLY A O 1
ATOM 702 N N . HIS A 1 86 ? 8.625 -3.198 -8.527 1.00 88.44 86 HIS A N 1
ATOM 703 C CA . HIS A 1 86 ? 9.747 -2.278 -8.680 1.00 88.44 86 HIS A CA 1
ATOM 704 C C . HIS A 1 86 ? 9.264 -0.829 -8.643 1.00 88.44 86 HIS A C 1
ATOM 706 O O . HIS A 1 86 ? 8.260 -0.483 -9.267 1.00 88.44 86 HIS A O 1
ATOM 712 N N . GLY A 1 87 ? 9.989 0.004 -7.902 1.00 86.81 87 GLY A N 1
ATOM 713 C CA . GLY A 1 87 ? 9.808 1.449 -7.870 1.00 86.81 87 GLY A CA 1
ATOM 714 C C . GLY A 1 87 ? 10.875 2.132 -8.715 1.00 86.81 87 GLY A C 1
ATOM 715 O O . GLY A 1 87 ? 12.043 1.743 -8.661 1.00 86.81 87 GLY A O 1
ATOM 716 N N . VAL A 1 88 ? 10.483 3.143 -9.484 1.00 84.69 88 VAL A N 1
ATOM 717 C CA . VAL A 1 88 ? 11.390 4.001 -10.251 1.00 84.69 88 VAL A CA 1
ATOM 718 C C . VAL A 1 88 ? 11.210 5.431 -9.760 1.00 84.69 88 VAL A C 1
ATOM 720 O O . VAL A 1 88 ? 10.147 6.015 -9.946 1.00 84.69 88 VAL A O 1
ATOM 723 N N . ASP A 1 89 ? 12.247 5.984 -9.136 1.00 78.94 89 ASP A N 1
ATOM 724 C CA . ASP A 1 89 ? 12.303 7.396 -8.753 1.00 78.94 89 ASP A CA 1
ATOM 725 C C . ASP A 1 89 ? 12.988 8.193 -9.873 1.00 78.94 89 ASP A C 1
ATOM 727 O O . ASP A 1 89 ? 14.206 8.084 -10.067 1.00 78.94 89 ASP A O 1
ATOM 731 N N . THR A 1 90 ? 12.215 8.957 -10.651 1.00 76.25 90 THR A N 1
ATOM 732 C CA . THR A 1 90 ? 12.733 9.658 -11.837 1.00 76.25 90 THR A CA 1
ATOM 733 C C . THR A 1 90 ? 13.645 10.830 -11.483 1.00 76.25 90 THR A C 1
ATOM 735 O O . THR A 1 90 ? 14.504 11.163 -12.298 1.00 76.25 90 THR A O 1
ATOM 738 N N . ARG A 1 91 ? 13.596 11.354 -10.246 1.00 67.44 91 ARG A N 1
ATOM 739 C CA . ARG A 1 91 ? 14.531 12.389 -9.749 1.00 67.44 91 ARG A CA 1
ATOM 740 C C . ARG A 1 91 ? 15.985 11.941 -9.755 1.00 67.44 91 ARG A C 1
ATOM 742 O O . ARG A 1 91 ? 16.897 12.752 -9.881 1.00 67.44 91 ARG A O 1
ATOM 749 N N . SER A 1 92 ? 16.212 10.640 -9.589 1.00 61.44 92 SER A N 1
ATOM 750 C CA . SER A 1 92 ? 17.557 10.059 -9.570 1.00 61.44 92 SER A CA 1
ATOM 751 C C . SER A 1 92 ? 18.141 9.845 -10.975 1.00 61.44 92 SER A C 1
ATOM 753 O O . SER A 1 92 ? 19.328 9.542 -11.120 1.00 61.44 92 SER A O 1
ATOM 755 N N . VAL A 1 93 ? 17.329 10.014 -12.027 1.00 64.81 93 VAL A N 1
ATOM 756 C CA . VAL A 1 93 ? 17.710 9.735 -13.414 1.00 64.81 93 VAL A CA 1
ATOM 757 C C . VAL A 1 93 ? 18.137 11.028 -14.110 1.00 64.81 93 VAL A C 1
ATOM 759 O O . VAL A 1 93 ? 17.313 11.870 -14.453 1.00 64.81 93 VAL A O 1
ATOM 762 N N . LYS A 1 94 ? 19.444 11.172 -14.376 1.00 56.19 94 LYS A N 1
ATOM 763 C CA . LYS A 1 94 ? 19.987 12.318 -15.130 1.00 56.19 94 LYS A CA 1
ATOM 764 C C . LYS A 1 94 ? 19.301 12.457 -16.497 1.00 56.19 94 LYS A C 1
ATOM 766 O O . LYS A 1 94 ? 19.306 11.509 -17.280 1.00 56.19 94 LYS A O 1
ATOM 771 N N . GLY A 1 95 ? 18.793 13.655 -16.797 1.00 57.41 95 GLY A N 1
ATOM 772 C CA . GLY A 1 95 ? 18.208 14.002 -18.098 1.00 57.41 95 GLY A CA 1
ATOM 773 C C . GLY A 1 95 ? 16.706 13.740 -18.235 1.00 57.41 95 GLY A C 1
ATOM 774 O O . GLY A 1 95 ? 16.199 13.784 -19.353 1.00 57.41 95 GLY A O 1
ATOM 775 N N . ARG A 1 96 ? 15.999 13.454 -17.134 1.00 59.56 96 ARG A N 1
ATOM 776 C CA . ARG A 1 96 ? 14.536 13.523 -17.087 1.00 59.56 96 ARG A CA 1
ATOM 777 C C . ARG A 1 96 ? 14.094 14.763 -16.317 1.00 59.56 96 ARG A C 1
ATOM 779 O O . ARG A 1 96 ? 14.598 15.007 -15.227 1.00 59.56 96 ARG A O 1
ATOM 786 N N . ASP A 1 97 ? 13.136 15.487 -16.889 1.00 56.84 97 ASP A N 1
ATOM 787 C CA . ASP A 1 97 ? 12.553 16.698 -16.296 1.00 56.84 97 ASP A CA 1
ATOM 788 C C . ASP A 1 97 ? 11.266 16.414 -15.498 1.00 56.84 97 ASP A C 1
ATOM 790 O O . ASP A 1 97 ? 10.639 17.340 -14.988 1.00 56.84 97 ASP A O 1
ATOM 794 N N . ASP A 1 98 ? 10.844 15.149 -15.387 1.00 69.38 98 ASP A N 1
ATOM 795 C CA . ASP A 1 98 ? 9.676 14.772 -14.596 1.00 69.38 98 ASP A CA 1
ATOM 796 C C . ASP A 1 98 ? 10.076 14.332 -13.181 1.00 69.38 98 ASP A C 1
ATOM 798 O O . ASP A 1 98 ? 10.774 13.334 -13.000 1.00 69.38 98 ASP A O 1
ATOM 802 N N . ASP A 1 99 ? 9.628 15.077 -12.169 1.00 73.00 99 ASP A N 1
ATOM 803 C CA . ASP A 1 99 ? 9.719 14.688 -10.758 1.00 73.00 99 ASP A CA 1
ATOM 804 C C . ASP A 1 99 ? 8.521 13.798 -10.407 1.00 73.00 99 ASP A C 1
ATOM 806 O O . ASP A 1 99 ? 7.434 14.288 -10.096 1.00 73.00 99 ASP A O 1
ATOM 810 N N . ASP A 1 100 ? 8.698 12.480 -10.518 1.00 82.38 100 ASP A N 1
ATOM 811 C CA . ASP A 1 100 ? 7.656 11.513 -10.195 1.00 82.38 100 ASP A CA 1
ATOM 812 C C . ASP A 1 100 ? 8.235 10.223 -9.596 1.00 82.38 100 ASP A C 1
ATOM 814 O O . ASP A 1 100 ? 9.419 9.886 -9.701 1.00 82.38 100 ASP A O 1
ATOM 818 N N . TYR A 1 101 ? 7.352 9.466 -8.962 1.00 87.62 101 TYR A N 1
ATOM 819 C CA . TYR A 1 101 ? 7.606 8.100 -8.551 1.00 87.62 101 TYR A CA 1
ATOM 820 C C . TYR A 1 101 ? 6.738 7.161 -9.376 1.00 87.62 101 TYR A C 1
ATOM 822 O O . TYR A 1 101 ? 5.558 7.421 -9.598 1.00 87.62 101 TYR A O 1
ATOM 830 N N . ARG A 1 102 ? 7.303 6.052 -9.849 1.00 90.75 102 ARG A N 1
ATOM 831 C CA . ARG A 1 102 ? 6.580 5.142 -10.738 1.00 90.75 102 ARG A CA 1
ATOM 832 C C . ARG A 1 102 ? 6.638 3.700 -10.273 1.00 90.75 102 ARG A C 1
ATOM 834 O O . ARG A 1 102 ? 7.674 3.217 -9.821 1.00 90.75 102 ARG A O 1
ATOM 841 N N . TRP A 1 103 ? 5.534 2.992 -10.461 1.00 93.31 103 TRP A N 1
ATOM 842 C CA . TRP A 1 103 ? 5.462 1.543 -10.303 1.00 93.31 103 TRP A CA 1
ATOM 843 C C . TRP A 1 103 ? 5.722 0.880 -11.650 1.00 93.31 103 TRP A C 1
ATOM 845 O O . TRP A 1 103 ? 5.094 1.234 -12.647 1.00 93.31 103 TRP A O 1
ATOM 855 N N . ALA A 1 104 ? 6.653 -0.064 -11.694 1.00 90.75 104 ALA A N 1
ATOM 856 C CA . ALA A 1 104 ? 7.085 -0.699 -12.930 1.00 90.75 104 ALA A CA 1
ATOM 857 C C . ALA A 1 104 ? 6.577 -2.138 -13.049 1.00 90.75 104 ALA A C 1
ATOM 859 O O . ALA A 1 104 ? 6.567 -2.907 -12.087 1.00 90.75 104 ALA A O 1
ATOM 860 N N . ALA A 1 105 ? 6.205 -2.517 -14.270 1.00 88.31 105 ALA A N 1
ATOM 861 C CA . ALA A 1 105 ? 5.744 -3.856 -14.603 1.00 88.31 105 ALA A CA 1
ATOM 862 C C . ALA A 1 105 ? 6.858 -4.911 -14.463 1.00 88.31 105 ALA A C 1
ATOM 864 O O . ALA A 1 105 ? 6.588 -6.083 -14.206 1.00 88.31 105 ALA A O 1
ATOM 865 N N . SER A 1 106 ? 8.123 -4.511 -14.621 1.00 84.19 106 SER A N 1
ATOM 866 C CA . SER A 1 106 ? 9.279 -5.372 -14.372 1.00 84.19 106 SER A CA 1
ATOM 867 C C . SER A 1 106 ? 10.530 -4.556 -14.042 1.00 84.19 106 SER A C 1
ATOM 869 O O . SER A 1 106 ? 10.517 -3.329 -14.067 1.00 84.19 106 SER A O 1
ATOM 871 N N . LYS A 1 107 ? 11.644 -5.237 -13.753 1.00 79.50 107 LYS A N 1
ATOM 872 C CA . LYS A 1 107 ? 12.937 -4.584 -13.493 1.00 79.50 107 LYS A CA 1
ATOM 873 C C . LYS A 1 107 ? 13.583 -3.979 -14.746 1.00 79.50 107 LYS A C 1
ATOM 875 O O . LYS A 1 107 ? 14.611 -3.311 -14.657 1.00 79.50 107 LYS A O 1
ATOM 880 N N . SER A 1 108 ? 13.038 -4.259 -15.930 1.00 74.56 108 SER A N 1
ATOM 881 C CA . SER A 1 108 ? 13.600 -3.770 -17.188 1.00 74.56 108 SER A CA 1
ATOM 882 C C . SER A 1 108 ? 13.478 -2.250 -17.279 1.00 74.56 108 SER A C 1
ATOM 884 O O . SER A 1 108 ? 12.398 -1.701 -17.065 1.00 74.56 108 SER A O 1
ATOM 886 N N . GLY A 1 109 ? 14.558 -1.573 -17.680 1.00 68.19 109 GLY A N 1
ATOM 887 C CA . GLY A 1 109 ? 14.555 -0.122 -17.916 1.00 68.19 109 GLY A CA 1
ATOM 888 C C . GLY A 1 109 ? 13.618 0.334 -19.045 1.00 68.19 109 GLY A C 1
ATOM 889 O O . GLY A 1 109 ? 13.364 1.526 -19.173 1.00 68.19 109 GLY A O 1
ATOM 890 N N . HIS A 1 110 ? 13.088 -0.607 -19.834 1.00 72.25 110 HIS A N 1
ATOM 891 C CA . HIS A 1 110 ? 12.093 -0.372 -20.887 1.00 72.25 110 HIS A CA 1
ATOM 892 C C . HIS A 1 110 ? 10.697 -0.888 -20.518 1.00 72.25 110 HIS A C 1
ATOM 894 O O . HIS A 1 110 ? 9.820 -0.929 -21.378 1.00 72.25 110 HIS A O 1
ATOM 900 N N . SER A 1 111 ? 10.503 -1.354 -19.283 1.00 82.56 111 SER A N 1
ATOM 901 C CA . SER A 1 111 ? 9.208 -1.876 -18.856 1.00 82.56 111 SER A CA 1
ATOM 902 C C . SER A 1 111 ? 8.157 -0.782 -18.784 1.00 82.56 111 SER A C 1
ATOM 904 O O . SER A 1 111 ? 8.468 0.406 -18.638 1.00 82.56 111 SER A O 1
ATOM 906 N N . ALA A 1 112 ? 6.898 -1.194 -18.884 1.00 88.88 112 ALA A N 1
ATOM 907 C CA . ALA A 1 112 ? 5.813 -0.268 -18.654 1.00 88.88 112 ALA A CA 1
ATOM 908 C 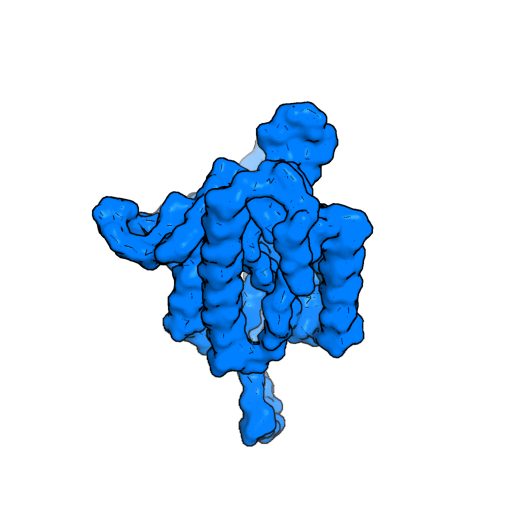C . ALA A 1 112 ? 5.813 0.249 -17.215 1.00 88.88 112 ALA A C 1
ATOM 910 O O . ALA A 1 112 ? 6.019 -0.512 -16.267 1.00 88.88 112 ALA A O 1
ATOM 911 N N . THR A 1 113 ? 5.543 1.541 -17.057 1.00 91.62 113 THR A N 1
ATOM 912 C CA . THR A 1 113 ? 5.439 2.187 -15.750 1.00 91.62 113 THR A CA 1
ATOM 913 C C . THR A 1 113 ? 4.104 2.887 -15.595 1.00 91.62 113 THR A C 1
ATOM 915 O O . THR A 1 113 ? 3.582 3.435 -16.563 1.00 91.62 113 THR A O 1
ATOM 918 N N . VAL A 1 114 ? 3.588 2.920 -14.373 1.00 93.44 114 VAL A N 1
ATOM 919 C CA . VAL A 1 114 ? 2.450 3.756 -13.988 1.00 93.44 114 VAL A CA 1
ATOM 920 C C . VAL A 1 114 ? 2.904 4.818 -12.993 1.00 93.44 114 VAL A C 1
ATOM 922 O O . VAL A 1 114 ? 3.732 4.558 -12.120 1.00 93.44 114 VAL A O 1
ATOM 925 N N . HIS A 1 115 ? 2.381 6.018 -13.171 1.00 93.00 115 HIS A N 1
ATOM 926 C CA . HIS A 1 115 ? 2.699 7.234 -12.447 1.00 93.00 115 HIS A CA 1
ATOM 927 C C . HIS A 1 115 ? 1.981 7.263 -11.101 1.00 93.00 115 HIS A C 1
ATOM 929 O O . HIS A 1 115 ? 0.754 7.136 -11.035 1.00 93.00 115 HIS A O 1
ATOM 935 N N . TRP A 1 116 ? 2.740 7.448 -10.020 1.00 92.25 116 TRP A N 1
ATOM 936 C CA . TRP A 1 116 ? 2.171 7.595 -8.685 1.00 92.25 116 TRP A CA 1
ATOM 937 C C . TRP A 1 116 ? 1.298 8.840 -8.592 1.00 92.25 116 TRP A C 1
ATOM 939 O O . TRP A 1 116 ? 0.214 8.764 -8.024 1.00 92.25 116 TRP A O 1
ATOM 949 N N . SER A 1 117 ? 1.714 9.949 -9.203 1.00 89.25 117 SER A N 1
ATOM 950 C CA . SER A 1 117 ? 0.930 11.187 -9.269 1.00 89.25 117 SER A CA 1
ATOM 951 C C . SER A 1 117 ? -0.509 10.970 -9.780 1.00 89.25 117 SER A C 1
ATOM 953 O O . SER A 1 117 ? -1.465 11.493 -9.203 1.00 89.25 117 SER A O 1
ATOM 955 N N . GLU A 1 118 ? -0.699 10.129 -10.801 1.00 91.12 118 GLU A N 1
ATOM 956 C CA . GLU A 1 118 ? -2.024 9.772 -11.327 1.00 91.12 118 GLU A CA 1
ATOM 957 C C . GLU A 1 118 ? -2.812 8.817 -10.418 1.00 91.12 118 GLU A C 1
ATOM 959 O O . GLU A 1 118 ? -4.035 8.938 -10.279 1.00 91.12 118 GLU A O 1
ATOM 964 N N . ILE A 1 119 ? -2.121 7.869 -9.778 1.00 92.75 119 ILE A N 1
ATOM 965 C CA . ILE A 1 119 ? -2.731 6.978 -8.783 1.00 92.75 119 ILE A CA 1
ATOM 966 C C . ILE A 1 119 ? -3.231 7.819 -7.610 1.00 92.75 119 ILE A C 1
ATOM 968 O O . ILE A 1 119 ? -4.393 7.725 -7.230 1.00 92.75 119 ILE A O 1
ATOM 972 N N . GLN A 1 120 ? -2.386 8.704 -7.093 1.00 90.06 120 GLN A N 1
ATOM 973 C CA . GLN A 1 120 ? -2.696 9.623 -6.012 1.00 90.06 120 GLN A CA 1
ATOM 974 C C . GLN A 1 120 ? -3.885 10.526 -6.359 1.00 90.06 120 GLN A C 1
ATOM 976 O O . GLN A 1 120 ? -4.770 10.712 -5.527 1.00 90.06 120 GLN A O 1
ATOM 981 N N . ALA A 1 121 ? -3.932 11.070 -7.579 1.00 88.50 121 ALA A N 1
ATOM 982 C CA . ALA A 1 121 ? -5.073 11.853 -8.046 1.00 88.50 121 ALA A CA 1
ATOM 983 C C . ALA A 1 121 ? -6.373 11.034 -8.026 1.00 88.50 121 ALA A C 1
ATOM 985 O O . ALA A 1 121 ? -7.409 11.549 -7.613 1.00 88.50 121 ALA A O 1
ATOM 986 N N . SER A 1 122 ? -6.310 9.752 -8.399 1.00 90.00 122 SER A N 1
ATOM 987 C CA . SER A 1 122 ? -7.460 8.845 -8.318 1.00 90.00 122 SER A CA 1
ATOM 988 C C . SER A 1 122 ? -7.890 8.598 -6.867 1.00 90.00 122 SER A C 1
ATOM 990 O O . SER A 1 122 ? -9.078 8.658 -6.574 1.00 90.00 122 SER A O 1
ATOM 992 N N . LEU A 1 123 ? -6.941 8.388 -5.946 1.00 90.19 123 LEU A N 1
ATOM 993 C CA . LEU A 1 123 ? -7.232 8.132 -4.527 1.00 90.19 123 LEU A CA 1
ATOM 994 C C . LEU A 1 123 ? -7.835 9.339 -3.811 1.00 90.19 123 LEU A C 1
ATOM 996 O O . LEU A 1 123 ? -8.743 9.181 -3.005 1.00 90.19 123 LEU A O 1
ATOM 1000 N N . LYS A 1 124 ? -7.392 10.555 -4.148 1.00 86.56 124 LYS A N 1
ATOM 1001 C CA . LYS A 1 124 ? -7.964 11.800 -3.605 1.00 86.56 124 LYS A CA 1
ATOM 1002 C C . LYS A 1 124 ? -9.449 11.978 -3.933 1.00 86.56 124 LYS A C 1
ATOM 1004 O O . LYS A 1 124 ? -10.128 12.732 -3.237 1.00 86.56 124 LYS A O 1
ATOM 1009 N N . LEU A 1 125 ? -9.918 11.337 -5.005 1.00 85.88 125 LEU A N 1
ATOM 1010 C CA . LEU A 1 125 ? -11.300 11.397 -5.473 1.00 85.88 125 LEU A CA 1
ATOM 1011 C C . LEU A 1 125 ? -12.166 10.249 -4.939 1.00 85.88 125 LEU A C 1
ATOM 1013 O O . LEU A 1 125 ? -13.382 10.327 -5.100 1.00 85.88 125 LEU A O 1
ATOM 1017 N N . CYS A 1 126 ? -11.572 9.229 -4.310 1.00 86.88 126 CYS A N 1
ATOM 1018 C CA . CYS A 1 126 ? -12.315 8.090 -3.780 1.00 86.88 126 CYS A CA 1
ATOM 1019 C C . CYS A 1 126 ? -13.311 8.508 -2.687 1.00 86.88 126 CYS A C 1
ATOM 1021 O O . CYS A 1 126 ? -13.097 9.468 -1.940 1.00 86.88 126 CYS A O 1
ATOM 1023 N N . GLU A 1 127 ? -14.403 7.756 -2.572 1.00 89.06 127 GLU A N 1
ATOM 1024 C CA . GLU A 1 127 ? -15.363 7.892 -1.469 1.00 89.06 127 GLU A CA 1
ATOM 1025 C C . GLU A 1 127 ? -14.955 7.085 -0.234 1.00 89.06 127 GLU A C 1
ATOM 1027 O O . GLU A 1 127 ? -15.376 7.397 0.879 1.00 89.06 127 GLU A O 1
ATOM 1032 N N . ALA A 1 128 ? -14.127 6.061 -0.433 1.00 89.88 128 ALA A N 1
ATOM 1033 C CA . ALA A 1 128 ? -13.550 5.255 0.631 1.00 89.88 128 ALA A CA 1
ATOM 1034 C C . ALA A 1 128 ? -12.329 5.928 1.280 1.00 89.88 128 ALA A C 1
ATOM 1036 O O . ALA A 1 128 ? -11.568 6.649 0.621 1.00 89.88 128 ALA A O 1
ATOM 1037 N N . ASP A 1 129 ? -12.069 5.586 2.544 1.00 91.94 129 ASP A N 1
ATOM 1038 C CA . ASP A 1 129 ? -10.716 5.709 3.088 1.00 91.94 129 ASP A CA 1
ATOM 1039 C C . ASP A 1 129 ? -9.801 4.728 2.340 1.00 91.94 129 ASP A C 1
ATOM 1041 O O . ASP A 1 129 ? -10.206 3.621 1.976 1.00 91.94 129 ASP A O 1
ATOM 1045 N N . CYS A 1 130 ? -8.560 5.124 2.085 1.00 93.62 130 CYS A N 1
ATOM 1046 C CA . CYS A 1 130 ? -7.599 4.348 1.315 1.00 93.62 130 CYS A CA 1
ATOM 1047 C C . CYS A 1 130 ? -6.386 3.985 2.175 1.00 93.62 130 CYS A C 1
ATOM 1049 O O . CYS A 1 130 ? -5.688 4.860 2.678 1.00 93.62 130 CYS A O 1
ATOM 1051 N N . LEU A 1 131 ? -6.080 2.694 2.291 1.00 95.56 131 LEU A N 1
ATOM 1052 C CA . LEU A 1 131 ? -4.799 2.217 2.813 1.00 95.56 131 LEU A CA 1
ATOM 1053 C C . LEU A 1 131 ? -3.940 1.726 1.650 1.00 95.56 131 LEU A C 1
ATOM 1055 O O . LEU A 1 131 ? -4.305 0.768 0.967 1.00 95.56 131 LEU A O 1
ATOM 1059 N N . VAL A 1 132 ? -2.780 2.341 1.440 1.00 95.94 132 VAL A N 1
ATOM 1060 C CA . VAL A 1 132 ? -1.828 1.933 0.403 1.00 95.94 132 VAL A CA 1
ATOM 1061 C C . VAL A 1 132 ? -0.609 1.295 1.057 1.00 95.94 132 VAL A C 1
ATOM 1063 O O . VAL A 1 132 ? 0.095 1.929 1.833 1.00 95.94 132 VAL A O 1
ATOM 1066 N N . VAL A 1 133 ? -0.341 0.036 0.729 1.00 96.75 133 VAL A N 1
ATOM 1067 C CA . VAL A 1 133 ? 0.853 -0.693 1.164 1.00 96.75 133 VAL A CA 1
ATOM 1068 C C . VAL A 1 133 ? 1.775 -0.870 -0.033 1.00 96.75 133 VAL A C 1
ATOM 1070 O O . VAL A 1 133 ? 1.374 -1.446 -1.046 1.00 96.75 133 VAL A O 1
ATOM 1073 N N . VAL A 1 134 ? 3.007 -0.383 0.082 1.00 94.75 134 VAL A N 1
ATOM 1074 C CA . VAL A 1 134 ? 3.958 -0.275 -1.027 1.00 94.75 134 VAL A CA 1
ATOM 1075 C C . VAL A 1 134 ? 5.245 -1.027 -0.679 1.00 94.75 134 VAL A C 1
ATOM 1077 O O . VAL A 1 134 ? 6.111 -0.506 0.024 1.00 94.75 134 VAL A O 1
ATOM 1080 N N . ASP A 1 135 ? 5.376 -2.257 -1.182 1.00 92.75 135 ASP A N 1
ATOM 1081 C CA . ASP A 1 135 ? 6.561 -3.113 -1.035 1.00 92.75 135 ASP A CA 1
ATOM 1082 C C . ASP A 1 135 ? 7.479 -3.021 -2.261 1.00 92.75 135 ASP A C 1
ATOM 1084 O O . ASP A 1 135 ? 7.466 -3.870 -3.158 1.00 92.75 135 ASP A O 1
ATOM 1088 N N . CYS A 1 136 ? 8.242 -1.927 -2.334 1.00 88.69 136 CYS A N 1
ATOM 1089 C CA . CYS A 1 136 ? 9.246 -1.693 -3.369 1.00 88.69 136 CYS A CA 1
ATOM 1090 C C . CYS A 1 136 ? 10.236 -0.589 -2.962 1.00 88.69 136 CYS A C 1
ATOM 1092 O O . CYS A 1 136 ? 10.032 0.118 -1.978 1.00 88.69 136 CYS A O 1
ATOM 1094 N N . CYS A 1 137 ? 11.322 -0.428 -3.722 1.00 84.25 137 CYS A N 1
ATOM 1095 C CA . CYS A 1 137 ? 12.355 0.564 -3.413 1.00 84.25 137 CYS A CA 1
ATOM 1096 C C . CYS A 1 137 ? 11.840 2.005 -3.499 1.00 84.25 137 CYS A C 1
ATOM 1098 O O . CYS A 1 137 ? 11.033 2.324 -4.376 1.00 84.25 137 CYS A O 1
ATOM 1100 N N . TYR A 1 138 ? 12.388 2.884 -2.653 1.00 81.06 138 TYR A N 1
ATOM 1101 C CA . TYR A 1 138 ? 12.075 4.319 -2.601 1.00 81.06 138 TYR A CA 1
ATOM 1102 C C . TYR A 1 138 ? 10.589 4.612 -2.358 1.00 81.06 138 TYR A C 1
ATOM 1104 O O . TYR A 1 138 ? 10.087 5.671 -2.740 1.00 81.06 138 TYR A O 1
ATOM 1112 N N . SER A 1 139 ? 9.872 3.670 -1.740 1.00 81.25 139 SER A N 1
ATOM 1113 C CA . SER A 1 139 ? 8.422 3.726 -1.546 1.00 81.25 139 SER A CA 1
ATOM 1114 C C . SER A 1 139 ? 7.961 4.934 -0.734 1.00 81.25 139 SER A C 1
ATOM 1116 O O . SER A 1 139 ? 6.851 5.406 -0.958 1.00 81.25 139 SER A O 1
ATOM 1118 N N . GLY A 1 140 ? 8.806 5.499 0.136 1.00 72.81 140 GLY A N 1
ATOM 1119 C CA . GLY A 1 140 ? 8.508 6.744 0.851 1.00 72.81 140 GLY A CA 1
ATOM 1120 C C . GLY A 1 140 ? 8.251 7.935 -0.082 1.00 72.81 140 GLY A C 1
ATOM 1121 O O . GLY A 1 140 ? 7.582 8.884 0.305 1.00 72.81 140 GLY A O 1
ATOM 1122 N N . SER A 1 141 ? 8.664 7.860 -1.356 1.00 77.88 141 SER A N 1
ATOM 1123 C CA . SER A 1 141 ? 8.296 8.843 -2.393 1.00 77.88 141 SER A CA 1
ATOM 1124 C C . SER A 1 141 ? 6.786 8.945 -2.638 1.00 77.88 141 SER A C 1
ATOM 1126 O O . SER A 1 141 ? 6.331 9.915 -3.237 1.00 77.88 141 SER A O 1
ATOM 1128 N N . THR A 1 142 ? 6.007 7.946 -2.215 1.00 76.94 142 THR A N 1
ATOM 1129 C CA . THR A 1 142 ? 4.543 7.956 -2.345 1.00 76.94 142 THR A CA 1
ATOM 1130 C C . THR A 1 142 ? 3.862 8.862 -1.311 1.00 76.94 142 THR A C 1
ATOM 1132 O O . THR A 1 142 ? 2.763 9.372 -1.551 1.00 76.94 142 THR A O 1
ATOM 1135 N N . ILE A 1 143 ? 4.533 9.131 -0.186 1.00 78.50 143 ILE A N 1
ATOM 1136 C CA . ILE A 1 143 ? 4.039 9.996 0.885 1.00 78.50 143 ILE A CA 1
ATOM 1137 C C . ILE A 1 143 ? 4.171 11.449 0.424 1.00 78.50 143 ILE A C 1
ATOM 1139 O O . ILE A 1 143 ? 5.267 11.982 0.263 1.00 78.50 143 ILE A O 1
ATOM 1143 N N . THR A 1 144 ? 3.037 12.097 0.171 1.00 70.62 144 THR A N 1
ATOM 1144 C CA . THR A 1 144 ? 2.987 13.433 -0.438 1.00 70.62 144 THR A CA 1
ATOM 1145 C C . THR A 1 144 ? 1.873 14.262 0.191 1.00 70.62 144 THR A C 1
ATOM 1147 O O . THR A 1 144 ? 0.746 13.799 0.354 1.00 70.62 144 THR A O 1
ATOM 1150 N N . ARG A 1 145 ? 2.178 15.518 0.534 1.00 62.91 145 ARG A N 1
ATOM 1151 C CA . ARG A 1 145 ? 1.218 16.448 1.151 1.00 62.91 145 ARG A CA 1
ATOM 1152 C C . ARG A 1 145 ? 0.218 16.987 0.117 1.00 62.91 145 ARG A C 1
ATOM 1154 O O . ARG A 1 145 ? 0.534 17.101 -1.065 1.00 62.91 145 ARG A O 1
ATOM 1161 N N . GLY A 1 146 ? -0.989 17.337 0.558 1.00 60.72 146 GLY A N 1
ATOM 1162 C CA . GLY A 1 146 ? -2.019 17.981 -0.271 1.00 60.72 146 GLY A CA 1
ATOM 1163 C C . GLY A 1 146 ? -3.429 17.727 0.257 1.00 60.72 146 GLY A C 1
ATOM 1164 O O . GLY A 1 146 ? -3.595 16.919 1.151 1.00 60.72 146 GLY A O 1
ATOM 1165 N N . GLY A 1 147 ? -4.458 18.379 -0.283 1.00 58.94 147 GLY A N 1
ATOM 1166 C CA . GLY A 1 147 ? -5.846 18.122 0.128 1.00 58.94 147 GLY A CA 1
ATOM 1167 C C . GLY A 1 147 ? -6.397 16.798 -0.422 1.00 58.94 147 GLY A C 1
ATOM 1168 O O . GLY A 1 147 ? -6.132 16.449 -1.575 1.00 58.94 147 GLY A O 1
ATOM 1169 N N . ALA A 1 148 ? -7.177 16.085 0.390 1.00 66.31 148 ALA A N 1
ATOM 1170 C CA . ALA A 1 148 ? -7.976 14.921 0.004 1.00 66.31 148 ALA A CA 1
ATOM 1171 C C . ALA A 1 148 ? -9.330 14.986 0.727 1.00 66.31 148 ALA A C 1
ATOM 1173 O O . ALA A 1 148 ? -9.423 15.598 1.793 1.00 66.31 148 ALA A O 1
ATOM 1174 N N . ARG A 1 149 ? -10.378 14.392 0.143 1.00 68.25 149 ARG A N 1
ATOM 1175 C CA . ARG A 1 149 ? -11.713 14.357 0.763 1.00 68.25 149 ARG A CA 1
ATOM 1176 C C . ARG A 1 149 ? -11.808 13.307 1.875 1.00 68.25 149 ARG A C 1
ATOM 1178 O O . ARG A 1 149 ? -12.495 13.534 2.865 1.00 68.25 149 ARG A O 1
ATOM 1185 N N . THR A 1 150 ? -11.119 12.184 1.696 1.00 80.88 150 THR A N 1
ATOM 1186 C CA . THR A 1 150 ? -11.059 11.041 2.618 1.00 80.88 150 THR A CA 1
ATOM 1187 C C . THR A 1 150 ? -9.627 10.813 3.100 1.00 80.88 150 THR A C 1
ATOM 1189 O O . THR A 1 150 ? -8.691 11.486 2.652 1.00 80.88 150 THR A O 1
ATOM 1192 N N . ILE A 1 151 ? -9.435 9.880 4.036 1.00 87.12 151 ILE A N 1
ATOM 1193 C CA . ILE A 1 151 ? -8.105 9.556 4.553 1.00 87.12 151 ILE A CA 1
ATOM 1194 C C . ILE A 1 151 ? -7.410 8.632 3.555 1.00 87.12 151 ILE A C 1
ATOM 1196 O O . ILE A 1 151 ? -7.914 7.560 3.242 1.00 87.12 151 ILE A O 1
ATOM 1200 N N . THR A 1 152 ? -6.222 9.011 3.082 1.00 91.31 152 THR A N 1
ATOM 1201 C CA . THR A 1 152 ? -5.311 8.086 2.395 1.00 91.31 152 THR A CA 1
ATOM 1202 C C . THR A 1 152 ? -4.058 7.907 3.240 1.00 91.31 152 THR A C 1
ATOM 1204 O O . THR A 1 152 ? -3.250 8.826 3.350 1.00 91.31 152 THR A O 1
ATOM 1207 N N . GLU A 1 153 ? -3.900 6.737 3.846 1.00 92.69 153 GLU A N 1
ATOM 1208 C CA . GLU A 1 153 ? -2.755 6.373 4.683 1.00 92.69 153 GLU A CA 1
ATOM 1209 C C . GLU A 1 153 ? -1.842 5.402 3.933 1.00 92.69 153 GLU A C 1
ATOM 1211 O O . GLU A 1 153 ? -2.306 4.536 3.186 1.00 92.69 153 GLU A O 1
ATOM 1216 N N . ILE A 1 154 ? -0.533 5.564 4.100 1.00 93.56 154 ILE A N 1
ATOM 1217 C CA . ILE A 1 154 ? 0.482 4.851 3.333 1.00 93.56 154 ILE A CA 1
ATOM 1218 C C . ILE A 1 154 ? 1.448 4.145 4.275 1.00 93.56 154 ILE A C 1
ATOM 1220 O O . ILE A 1 154 ? 2.034 4.761 5.161 1.00 93.56 154 ILE A O 1
ATOM 1224 N N . LEU A 1 155 ? 1.651 2.856 4.017 1.00 94.81 155 LEU A N 1
ATOM 1225 C CA . LEU A 1 155 ? 2.709 2.032 4.581 1.00 94.81 155 LEU A CA 1
ATOM 1226 C C . LEU A 1 155 ? 3.736 1.721 3.489 1.00 94.81 155 LEU A C 1
ATOM 1228 O O . LEU A 1 155 ? 3.427 1.043 2.507 1.00 94.81 155 LEU A O 1
ATOM 1232 N N . ALA A 1 156 ? 4.959 2.204 3.662 1.00 92.81 156 ALA A N 1
ATOM 1233 C CA . ALA A 1 156 ? 6.034 2.096 2.687 1.00 92.81 156 ALA A CA 1
ATOM 1234 C C . ALA A 1 156 ? 7.175 1.212 3.219 1.00 92.81 156 ALA A C 1
ATOM 1236 O O . ALA A 1 156 ? 7.588 1.318 4.374 1.00 92.81 156 ALA A O 1
ATOM 1237 N N . ALA A 1 157 ? 7.701 0.330 2.367 1.00 89.56 157 ALA A N 1
ATOM 1238 C CA . ALA A 1 157 ? 8.766 -0.609 2.721 1.00 89.56 157 ALA A CA 1
ATOM 1239 C C . ALA A 1 157 ? 10.119 0.033 3.035 1.00 89.56 157 ALA A C 1
ATOM 1241 O O . ALA A 1 157 ? 10.945 -0.558 3.731 1.00 89.56 157 ALA A O 1
ATOM 1242 N N . SER A 1 158 ? 10.355 1.217 2.488 1.00 82.81 158 SER A N 1
ATOM 1243 C CA . SER A 1 158 ? 11.564 1.999 2.680 1.00 82.81 158 SER A CA 1
ATOM 1244 C C . SER A 1 158 ? 11.266 3.495 2.611 1.00 82.81 158 SER A C 1
ATOM 1246 O O . SER A 1 158 ? 10.285 3.915 1.983 1.00 82.81 158 SER A O 1
ATOM 1248 N N . THR A 1 159 ? 12.149 4.299 3.203 1.00 81.12 159 THR A N 1
ATOM 1249 C CA . THR A 1 159 ? 12.130 5.763 3.073 1.00 81.12 159 THR A CA 1
ATOM 1250 C C . THR A 1 159 ? 12.341 6.204 1.621 1.00 81.12 159 THR A C 1
ATOM 1252 O O . THR A 1 159 ? 12.794 5.432 0.769 1.00 81.12 159 THR A O 1
ATOM 1255 N N . ARG A 1 160 ? 12.064 7.482 1.330 1.00 75.94 160 ARG A N 1
ATOM 1256 C CA . ARG A 1 160 ? 12.269 8.096 0.002 1.00 75.94 160 ARG A CA 1
ATOM 1257 C C . ARG A 1 160 ? 13.697 7.934 -0.543 1.00 75.94 160 ARG A C 1
ATOM 1259 O O . ARG A 1 160 ? 13.882 7.892 -1.752 1.00 75.94 160 ARG A O 1
ATOM 1266 N N . GLU A 1 161 ? 14.691 7.816 0.333 1.00 73.00 161 GLU A N 1
ATOM 1267 C CA . GLU A 1 161 ? 16.118 7.798 -0.024 1.00 73.00 161 GLU A CA 1
ATOM 1268 C C . GLU A 1 161 ? 16.751 6.401 0.019 1.00 73.00 161 GLU A C 1
ATOM 1270 O O . GLU A 1 161 ? 17.910 6.235 -0.362 1.00 73.00 161 GLU A O 1
ATOM 1275 N N . SER A 1 162 ? 16.014 5.380 0.469 1.00 74.44 162 SER A N 1
ATOM 1276 C CA . SER A 1 162 ? 16.564 4.039 0.672 1.00 74.44 162 SER A CA 1
ATOM 1277 C C . SER A 1 162 ? 15.906 2.983 -0.223 1.00 74.44 162 SER A C 1
ATOM 1279 O O . SER A 1 162 ? 14.697 3.035 -0.481 1.00 74.44 162 SER A O 1
ATOM 1281 N N . PRO A 1 163 ? 16.678 1.997 -0.719 1.00 79.25 163 PRO A N 1
ATOM 1282 C CA . PRO A 1 163 ? 16.108 0.830 -1.373 1.00 79.25 163 PRO A CA 1
ATOM 1283 C C . PRO A 1 163 ? 15.462 -0.105 -0.340 1.00 79.25 163 PRO A C 1
ATOM 1285 O O . PRO A 1 163 ? 15.918 -0.197 0.800 1.00 79.25 163 PRO A O 1
ATOM 1288 N N . SER A 1 164 ? 14.435 -0.841 -0.763 1.00 82.50 164 SER A N 1
ATOM 1289 C CA . SER A 1 164 ? 13.875 -1.952 0.009 1.00 82.50 164 SER A CA 1
ATOM 1290 C C . SER A 1 164 ? 14.535 -3.279 -0.395 1.00 82.50 164 SER A C 1
ATOM 1292 O O . SER A 1 164 ? 15.395 -3.331 -1.281 1.00 82.50 164 SER A O 1
ATOM 1294 N N . TYR A 1 165 ? 14.153 -4.367 0.275 1.00 81.88 165 TYR A N 1
ATOM 1295 C CA . TYR A 1 165 ? 14.702 -5.705 0.057 1.00 81.88 165 TYR A CA 1
ATOM 1296 C C . TYR A 1 165 ? 13.600 -6.672 -0.372 1.00 81.88 165 TYR A C 1
ATOM 1298 O O . TYR A 1 165 ? 12.446 -6.497 -0.004 1.00 81.88 165 TYR A O 1
ATOM 1306 N N . SER A 1 166 ? 13.966 -7.712 -1.124 1.00 79.62 166 SER A N 1
ATOM 1307 C CA . SER A 1 166 ? 13.053 -8.764 -1.584 1.00 79.62 166 SER A CA 1
ATOM 1308 C C . SER A 1 166 ? 13.365 -10.123 -0.944 1.00 79.62 166 SER A C 1
ATOM 1310 O O . SER A 1 166 ? 14.322 -10.280 -0.173 1.00 79.62 166 SER A O 1
ATOM 1312 N N . GLY A 1 167 ? 12.551 -11.136 -1.250 1.00 81.00 167 GLY A N 1
ATOM 1313 C CA . GLY A 1 167 ? 12.778 -12.500 -0.787 1.00 81.00 167 GLY A CA 1
ATOM 1314 C C . GLY A 1 167 ? 12.562 -12.623 0.719 1.00 81.00 167 GLY A C 1
ATOM 1315 O O . GLY A 1 167 ? 11.552 -12.169 1.246 1.00 81.00 167 GLY A O 1
ATOM 1316 N N . ALA A 1 168 ? 13.468 -13.280 1.448 1.00 77.62 168 ALA A N 1
ATOM 1317 C CA . ALA A 1 168 ? 13.270 -13.573 2.876 1.00 77.62 168 ALA A CA 1
ATOM 1318 C C . ALA A 1 168 ? 13.051 -12.326 3.756 1.00 77.62 168 ALA A C 1
ATOM 1320 O O . ALA A 1 168 ? 12.461 -12.451 4.822 1.00 77.62 168 ALA A O 1
ATOM 1321 N N . ARG A 1 169 ? 13.500 -11.154 3.292 1.00 81.44 169 ARG A N 1
ATOM 1322 C CA . ARG A 1 169 ? 13.433 -9.867 3.999 1.00 81.44 169 ARG A CA 1
ATOM 1323 C C . ARG A 1 169 ? 12.456 -8.876 3.354 1.00 81.44 169 ARG A C 1
ATOM 1325 O O . ARG A 1 169 ? 12.555 -7.681 3.615 1.00 81.44 169 ARG A O 1
ATOM 1332 N N . ALA A 1 170 ? 11.556 -9.360 2.496 1.00 85.81 170 ALA A N 1
ATOM 1333 C CA . ALA A 1 170 ? 10.506 -8.538 1.907 1.00 85.81 170 ALA A CA 1
ATOM 1334 C C . ALA A 1 170 ? 9.620 -7.921 2.997 1.00 85.81 170 ALA A C 1
ATOM 1336 O O . ALA A 1 170 ? 9.252 -8.594 3.968 1.00 85.81 170 ALA A O 1
ATOM 1337 N N . TYR A 1 171 ? 9.257 -6.651 2.826 1.00 91.50 171 TYR A N 1
ATOM 1338 C CA . TYR A 1 171 ? 8.446 -5.917 3.795 1.00 91.50 171 TYR A CA 1
ATOM 1339 C C . TYR A 1 171 ? 7.085 -6.587 4.010 1.00 91.50 171 TYR A C 1
ATOM 1341 O O . TYR A 1 171 ? 6.647 -6.777 5.146 1.00 91.50 171 TYR A O 1
ATOM 1349 N N . SER A 1 172 ? 6.462 -7.055 2.928 1.00 92.06 172 SER A N 1
ATOM 1350 C CA . SER A 1 172 ? 5.197 -7.793 2.926 1.00 92.06 172 SER A CA 1
ATOM 1351 C C . SER A 1 172 ? 5.217 -9.050 3.802 1.00 92.06 172 SER A C 1
ATOM 1353 O O . SER A 1 172 ? 4.200 -9.383 4.413 1.00 92.06 172 SER A O 1
ATOM 1355 N N . LYS A 1 173 ? 6.361 -9.741 3.935 1.00 91.19 173 LYS A N 1
ATOM 1356 C CA . LYS A 1 173 ? 6.483 -10.923 4.808 1.00 91.19 173 LYS A CA 1
ATOM 1357 C C . LYS A 1 173 ? 6.426 -10.560 6.282 1.00 91.19 173 LYS A C 1
ATOM 1359 O O . LYS A 1 173 ? 5.747 -11.259 7.041 1.00 91.19 173 LYS A O 1
ATOM 1364 N N . LEU A 1 174 ? 7.115 -9.491 6.681 1.00 92.19 174 LEU A N 1
ATOM 1365 C CA . LEU A 1 174 ? 7.040 -9.005 8.053 1.00 92.19 174 LEU A CA 1
ATOM 1366 C C . LEU A 1 174 ? 5.653 -8.426 8.342 1.00 92.19 174 LEU A C 1
ATOM 1368 O O . LEU A 1 174 ? 5.055 -8.798 9.347 1.00 92.19 174 LEU A O 1
ATOM 1372 N N . LEU A 1 175 ? 5.095 -7.629 7.427 1.00 95.19 175 LEU A N 1
ATOM 1373 C CA . LEU A 1 175 ? 3.746 -7.083 7.571 1.00 95.19 175 LEU A CA 1
ATOM 1374 C C . LEU A 1 175 ? 2.709 -8.194 7.756 1.00 95.19 175 LEU A C 1
ATOM 1376 O O . LEU A 1 175 ? 1.880 -8.129 8.659 1.00 95.19 175 LEU A O 1
ATOM 1380 N N . LYS A 1 176 ? 2.788 -9.260 6.951 1.00 95.25 176 LYS A N 1
ATOM 1381 C CA . LYS A 1 176 ? 1.939 -10.447 7.105 1.00 95.25 176 LYS A CA 1
ATOM 1382 C C . LYS A 1 176 ? 2.062 -11.045 8.506 1.00 95.25 176 LYS A C 1
ATOM 1384 O O . LYS A 1 176 ? 1.050 -11.407 9.104 1.00 95.25 176 LYS A O 1
ATOM 1389 N N . LYS A 1 177 ? 3.290 -11.188 9.017 1.00 93.12 177 LYS A N 1
ATOM 1390 C CA . LYS A 1 177 ? 3.548 -11.736 10.355 1.00 93.12 177 LYS A CA 1
ATOM 1391 C C . LYS A 1 177 ? 2.893 -10.868 11.426 1.00 93.12 177 LYS A C 1
ATOM 1393 O O . LYS A 1 177 ? 2.130 -11.412 12.216 1.00 93.12 177 LYS A O 1
ATOM 1398 N N . ILE A 1 178 ? 3.135 -9.558 11.385 1.00 94.19 178 ILE A N 1
ATOM 1399 C CA . ILE A 1 178 ? 2.566 -8.581 12.319 1.00 94.19 178 ILE A CA 1
ATOM 1400 C C . ILE A 1 178 ? 1.041 -8.638 12.269 1.00 94.19 178 ILE A C 1
ATOM 1402 O O . ILE A 1 178 ? 0.423 -9.003 13.257 1.00 94.19 178 ILE A O 1
ATOM 1406 N N . LEU A 1 179 ? 0.422 -8.488 11.096 1.00 95.81 179 LEU A N 1
ATOM 1407 C CA . LEU A 1 179 ? -1.037 -8.584 10.940 1.00 95.81 179 LEU A CA 1
ATOM 1408 C C . LEU A 1 179 ? -1.641 -9.907 11.444 1.00 95.81 179 LEU A C 1
ATOM 1410 O O . LEU A 1 179 ? -2.813 -9.950 11.819 1.00 95.81 179 LEU A O 1
ATOM 1414 N N . THR A 1 180 ? -0.868 -10.996 11.441 1.00 95.19 180 THR A N 1
ATOM 1415 C CA . THR A 1 180 ? -1.305 -12.301 11.957 1.00 95.19 180 THR A CA 1
ATOM 1416 C C . THR A 1 180 ? -1.217 -12.384 13.484 1.00 95.19 180 THR A C 1
ATOM 1418 O O . THR A 1 180 ? -2.027 -13.081 14.098 1.00 95.19 180 THR A O 1
ATOM 1421 N N . SER A 1 181 ? -0.260 -11.697 14.110 1.00 92.31 181 SER A N 1
ATOM 1422 C CA . SER A 1 181 ? -0.046 -11.720 15.562 1.00 92.31 181 SER A CA 1
ATOM 1423 C C . SER A 1 181 ? -0.690 -10.555 16.312 1.00 92.31 181 SER A C 1
ATOM 1425 O O . SER A 1 181 ? -1.024 -10.724 17.480 1.00 92.31 181 SER A O 1
ATOM 1427 N N . THR A 1 182 ? -0.890 -9.405 15.669 1.00 92.19 182 THR A N 1
ATOM 1428 C CA . THR A 1 182 ? -1.433 -8.193 16.292 1.00 92.19 182 THR A CA 1
ATOM 1429 C C . THR A 1 18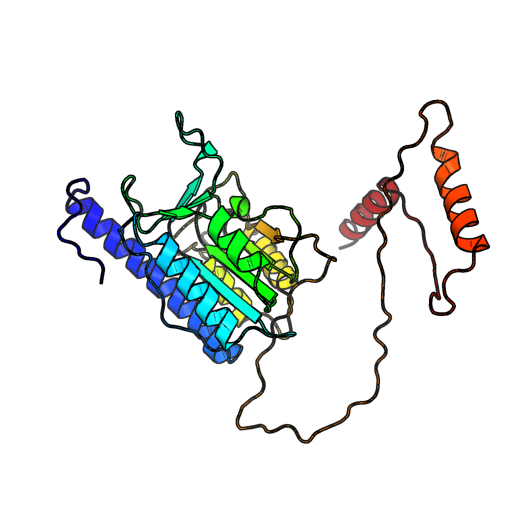2 ? -2.865 -8.424 16.768 1.00 92.19 182 THR A C 1
ATOM 1431 O O . THR A 1 182 ? -3.709 -8.969 16.044 1.00 92.19 182 THR A O 1
ATOM 1434 N N . ASN A 1 183 ? -3.153 -7.991 17.994 1.00 92.50 183 ASN A N 1
ATOM 1435 C CA . ASN A 1 183 ? -4.502 -8.022 18.549 1.00 92.50 183 ASN A CA 1
ATOM 1436 C C . ASN A 1 183 ? -5.413 -7.042 17.798 1.00 92.50 183 ASN A C 1
ATOM 1438 O O . ASN A 1 183 ? -5.004 -5.935 17.463 1.00 92.50 183 ASN A O 1
ATOM 1442 N N . LEU A 1 184 ? -6.654 -7.454 17.531 1.00 91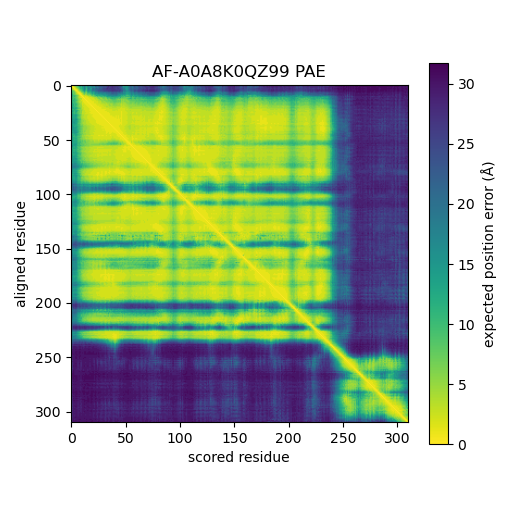.88 184 LEU A N 1
ATOM 1443 C CA . LEU A 1 184 ? -7.626 -6.642 16.797 1.00 91.88 184 LEU A CA 1
ATOM 1444 C C . LEU A 1 184 ? -8.693 -6.067 17.745 1.00 91.88 184 LEU A C 1
ATOM 1446 O O .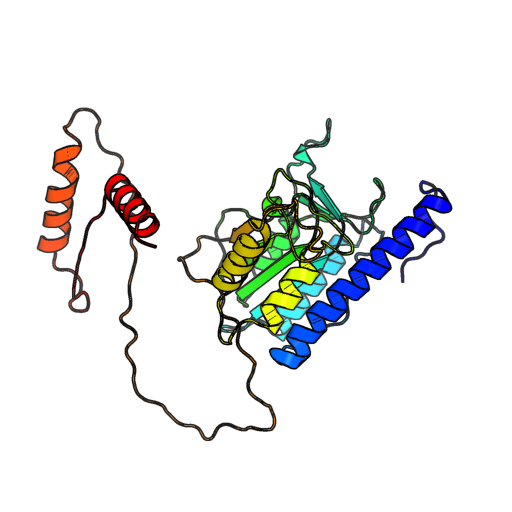 LEU A 1 184 ? -9.084 -6.759 18.687 1.00 91.88 184 LEU A O 1
ATOM 1450 N N . PRO A 1 185 ? -9.221 -4.854 17.478 1.00 93.75 185 PRO A N 1
ATOM 1451 C CA . PRO A 1 185 ? -8.862 -3.960 16.372 1.00 93.75 185 PRO A CA 1
ATOM 1452 C C . PRO A 1 185 ? -7.518 -3.250 16.600 1.00 93.75 185 PRO A C 1
ATOM 1454 O O . PRO A 1 185 ? -7.184 -2.913 17.731 1.00 93.75 185 PRO A O 1
ATOM 1457 N N . CYS A 1 186 ? -6.796 -2.959 15.520 1.00 93.94 186 CYS A N 1
ATOM 1458 C CA . CYS A 1 186 ? -5.551 -2.183 15.550 1.00 93.94 186 CYS A CA 1
ATOM 1459 C C . CYS A 1 186 ? -5.604 -1.028 14.547 1.00 93.94 186 CYS A C 1
ATOM 1461 O O . CYS A 1 186 ? -6.400 -1.052 13.604 1.00 93.94 186 CYS A O 1
ATOM 1463 N N . SER A 1 187 ? -4.795 0.005 14.756 1.00 94.38 187 SER A N 1
ATOM 1464 C CA . SER A 1 187 ? -4.592 1.067 13.772 1.00 94.38 187 SER A CA 1
ATOM 1465 C C . SER A 1 187 ? -3.425 0.755 12.837 1.00 94.38 187 SER A C 1
ATOM 1467 O O . SER A 1 187 ? -2.533 -0.033 13.155 1.00 94.38 187 SER A O 1
ATOM 1469 N N . VAL A 1 188 ? -3.425 1.380 11.662 1.00 94.88 188 VAL A N 1
ATOM 1470 C CA . VAL A 1 188 ? -2.303 1.308 10.718 1.00 94.88 188 VAL A CA 1
ATOM 1471 C C . VAL A 1 188 ? -1.027 1.889 11.335 1.00 94.88 188 VAL A C 1
ATOM 1473 O O . VAL A 1 188 ? 0.056 1.356 11.096 1.00 94.88 188 VAL A O 1
ATOM 1476 N N . LYS A 1 189 ? -1.155 2.907 12.192 1.00 92.19 189 LYS A N 1
ATOM 1477 C CA . LYS A 1 189 ? -0.052 3.446 12.990 1.00 92.19 189 LYS A CA 1
ATOM 1478 C C . LYS A 1 189 ? 0.529 2.404 13.953 1.00 92.19 189 LYS A C 1
ATOM 1480 O O . LYS A 1 189 ? 1.741 2.229 13.948 1.00 92.19 189 LYS A O 1
ATOM 1485 N N . ASP A 1 190 ? -0.305 1.656 14.683 1.00 92.88 190 ASP A N 1
ATOM 1486 C CA . ASP A 1 190 ? 0.175 0.582 15.578 1.00 92.88 190 ASP A CA 1
ATOM 1487 C C . ASP A 1 190 ? 0.978 -0.465 14.784 1.00 92.88 190 ASP A C 1
ATOM 1489 O O . ASP A 1 190 ? 2.064 -0.881 15.182 1.00 92.88 190 ASP A O 1
ATOM 1493 N N . ILE A 1 191 ? 0.479 -0.843 13.600 1.00 94.69 191 ILE A N 1
ATOM 1494 C CA . ILE A 1 191 ? 1.182 -1.763 12.696 1.00 94.69 191 ILE A CA 1
ATOM 1495 C C . ILE A 1 191 ? 2.534 -1.176 12.272 1.00 94.69 191 ILE A C 1
ATOM 1497 O O . ILE A 1 191 ? 3.531 -1.896 12.259 1.00 94.69 191 ILE A O 1
ATOM 1501 N N . HIS A 1 192 ? 2.591 0.110 11.915 1.00 92.88 192 HIS A N 1
ATOM 1502 C CA . HIS A 1 192 ? 3.847 0.767 11.557 1.00 92.88 192 HIS A CA 1
ATOM 1503 C C . HIS A 1 192 ? 4.847 0.779 12.720 1.00 92.88 192 HIS A C 1
ATOM 1505 O O . HIS A 1 192 ? 6.018 0.463 12.512 1.00 92.88 192 HIS A O 1
ATOM 1511 N N . GLU A 1 193 ? 4.399 1.089 13.934 1.00 90.50 193 GLU A N 1
ATOM 1512 C CA . GLU A 1 193 ? 5.242 1.087 15.131 1.00 90.50 193 GLU A CA 1
ATOM 1513 C C . GLU A 1 193 ? 5.817 -0.310 15.407 1.00 90.50 193 GLU A C 1
ATOM 1515 O O . GLU A 1 193 ? 7.020 -0.440 15.650 1.00 90.50 193 GLU A O 1
ATOM 1520 N N . GLU A 1 194 ? 5.016 -1.372 15.258 1.00 90.50 194 GLU A N 1
ATOM 1521 C CA . GLU A 1 194 ? 5.511 -2.751 15.348 1.00 90.50 194 GLU A CA 1
ATOM 1522 C C . GLU A 1 194 ? 6.526 -3.078 14.228 1.00 90.50 194 GLU A C 1
ATOM 1524 O O . GLU A 1 194 ? 7.561 -3.705 14.486 1.00 90.50 194 GLU A O 1
ATOM 1529 N N . MET A 1 195 ? 6.280 -2.633 12.986 1.00 89.44 195 MET A N 1
ATOM 1530 C CA . MET A 1 195 ? 7.219 -2.807 11.862 1.00 89.44 195 MET A CA 1
ATOM 1531 C C . MET A 1 195 ? 8.557 -2.103 12.133 1.00 89.44 195 MET A C 1
ATOM 1533 O O . MET A 1 195 ? 9.621 -2.663 11.855 1.00 89.44 195 MET A O 1
ATOM 1537 N N . LEU A 1 196 ? 8.512 -0.890 12.691 1.00 86.12 196 LEU A N 1
ATOM 1538 C CA . LEU A 1 196 ? 9.683 -0.084 13.030 1.00 86.12 196 LEU A CA 1
ATOM 1539 C C . LEU A 1 196 ? 10.456 -0.675 14.218 1.00 86.12 196 LEU A C 1
ATOM 1541 O O . LEU A 1 196 ? 11.687 -0.716 14.208 1.00 86.12 196 LEU A O 1
ATOM 1545 N N . ALA A 1 197 ? 9.758 -1.189 15.231 1.00 85.00 197 ALA A N 1
ATOM 1546 C CA . ALA A 1 197 ? 10.387 -1.908 16.334 1.00 85.00 197 ALA A CA 1
ATOM 1547 C C . ALA A 1 197 ? 11.137 -3.150 15.824 1.00 85.00 197 ALA A C 1
ATOM 1549 O O . ALA A 1 197 ? 12.292 -3.377 16.189 1.00 85.00 197 ALA A O 1
ATOM 1550 N N . ALA A 1 198 ? 10.527 -3.907 14.908 1.00 79.38 198 ALA A N 1
ATOM 1551 C CA . ALA A 1 198 ? 11.149 -5.073 14.290 1.00 79.38 198 ALA A CA 1
ATOM 1552 C C . ALA A 1 198 ? 12.354 -4.728 13.390 1.00 79.38 198 ALA A C 1
ATOM 1554 O O . ALA A 1 198 ? 13.263 -5.552 13.268 1.00 79.38 198 ALA A O 1
ATOM 1555 N N . SER A 1 199 ? 12.407 -3.530 12.791 1.00 72.19 199 SER A N 1
ATOM 1556 C CA . SER A 1 199 ? 13.558 -3.075 11.989 1.00 72.19 199 SER A CA 1
ATOM 1557 C C . SER A 1 199 ? 14.742 -2.596 12.836 1.00 72.19 199 SER A C 1
ATOM 1559 O O . SER A 1 199 ? 15.877 -2.615 12.368 1.00 72.19 199 SER A O 1
ATOM 1561 N N . ARG A 1 200 ? 14.505 -2.166 14.083 1.00 68.38 200 ARG A N 1
ATOM 1562 C CA . ARG A 1 200 ? 15.555 -1.724 15.024 1.00 68.38 200 ARG A CA 1
ATOM 1563 C C . ARG A 1 200 ? 16.287 -2.883 15.707 1.00 68.38 200 ARG A C 1
ATOM 1565 O O . ARG A 1 200 ? 17.312 -2.665 16.352 1.00 68.38 200 ARG A O 1
ATOM 1572 N N . LEU A 1 201 ? 15.786 -4.112 15.576 1.00 63.59 201 LEU A N 1
ATOM 1573 C CA . LEU A 1 201 ? 16.441 -5.299 16.120 1.00 63.59 201 LEU A CA 1
ATOM 1574 C C . LEU A 1 201 ? 17.791 -5.530 15.418 1.00 63.59 201 LEU A C 1
ATOM 1576 O O . LEU A 1 201 ? 17.891 -5.486 14.197 1.00 63.59 201 LEU A O 1
ATOM 1580 N N . ASN A 1 202 ? 18.838 -5.765 16.212 1.00 52.50 202 ASN A N 1
ATOM 1581 C CA . ASN A 1 202 ? 20.237 -5.728 15.784 1.00 52.50 202 ASN A CA 1
ATOM 1582 C C .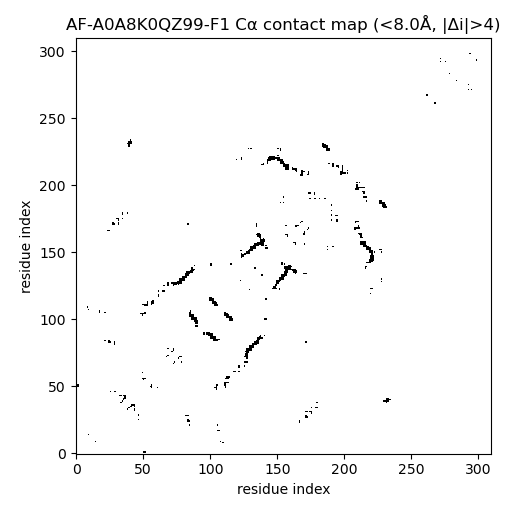 ASN A 1 202 ? 20.509 -6.621 14.540 1.00 52.50 202 ASN A C 1
ATOM 1584 O O . ASN A 1 202 ? 20.376 -7.847 14.635 1.00 52.50 202 ASN A O 1
ATOM 1588 N N . PRO A 1 203 ? 20.928 -6.057 13.386 1.00 55.03 203 PRO A N 1
ATOM 1589 C CA . PRO A 1 203 ? 21.104 -6.794 12.126 1.00 55.03 203 PRO A CA 1
ATOM 1590 C C . PRO A 1 203 ? 22.246 -7.825 12.146 1.00 55.03 203 PRO A C 1
ATOM 1592 O O . PRO A 1 203 ? 22.375 -8.616 11.211 1.00 55.03 203 PRO A O 1
ATOM 1595 N N . ALA A 1 204 ? 23.055 -7.857 13.213 1.00 52.03 204 ALA A N 1
ATOM 1596 C CA . ALA A 1 204 ? 24.010 -8.935 13.477 1.00 52.03 204 ALA A CA 1
ATOM 1597 C C . ALA A 1 204 ? 23.325 -10.301 13.692 1.00 52.03 204 ALA A C 1
ATOM 1599 O O . ALA A 1 204 ? 23.949 -11.349 13.516 1.00 52.03 204 ALA A O 1
ATOM 1600 N N . VAL A 1 205 ? 22.034 -10.310 14.035 1.00 54.75 205 VAL A N 1
ATOM 1601 C CA . VAL A 1 205 ? 21.232 -11.530 14.090 1.00 54.75 205 VAL A CA 1
ATOM 1602 C C . VAL A 1 205 ? 20.788 -11.870 12.666 1.00 54.75 205 VAL A C 1
ATOM 1604 O O . VAL A 1 205 ? 20.115 -11.079 12.010 1.00 54.75 205 VAL A O 1
ATOM 1607 N N . GLN A 1 206 ? 21.101 -13.077 12.187 1.00 57.75 206 GLN A N 1
ATOM 1608 C CA . GLN A 1 206 ? 20.627 -13.631 10.904 1.00 57.75 206 GLN A CA 1
ATOM 1609 C C . GLN A 1 206 ? 19.097 -13.860 10.866 1.00 57.75 206 GLN A C 1
ATOM 1611 O O . GLN A 1 206 ? 18.611 -14.764 10.191 1.00 57.75 206 GLN A O 1
ATOM 1616 N N . ASN A 1 207 ? 18.310 -13.084 11.610 1.00 67.50 207 ASN A N 1
ATOM 1617 C CA . ASN A 1 207 ? 16.872 -13.236 11.679 1.00 67.50 207 ASN A CA 1
ATOM 1618 C C . ASN A 1 207 ? 16.254 -12.707 10.372 1.00 67.50 207 ASN A C 1
ATOM 1620 O O . ASN A 1 207 ? 16.355 -11.511 10.088 1.00 67.50 207 ASN A O 1
ATOM 1624 N N . PRO A 1 208 ? 15.597 -13.560 9.565 1.00 65.50 208 PRO A N 1
ATOM 1625 C CA . PRO A 1 208 ? 14.943 -13.120 8.334 1.00 65.50 208 PRO A CA 1
ATOM 1626 C C . PRO A 1 208 ? 13.763 -12.170 8.598 1.00 65.50 208 PRO A C 1
ATOM 1628 O O . PRO A 1 208 ? 13.285 -11.535 7.669 1.00 65.50 208 PRO A O 1
ATOM 1631 N N . ASN A 1 209 ? 13.313 -12.042 9.852 1.00 66.88 209 ASN A N 1
ATOM 1632 C CA . ASN A 1 209 ? 12.212 -11.165 10.251 1.00 66.88 209 ASN A CA 1
ATOM 1633 C C . ASN A 1 209 ? 12.642 -9.733 10.611 1.00 66.88 209 ASN A C 1
ATOM 1635 O O . ASN A 1 209 ? 11.828 -8.988 11.147 1.00 66.88 209 ASN A O 1
ATOM 1639 N N . VAL A 1 210 ? 13.900 -9.360 10.380 1.00 74.25 210 VAL A N 1
ATOM 1640 C CA . VAL A 1 210 ? 14.384 -7.990 10.596 1.00 74.25 210 VAL A CA 1
ATOM 1641 C C . VAL A 1 210 ? 14.431 -7.282 9.250 1.00 74.25 210 VAL A C 1
ATOM 1643 O O . VAL A 1 210 ? 15.073 -7.770 8.311 1.00 74.25 210 VAL A O 1
ATOM 1646 N N . LEU A 1 211 ? 13.750 -6.138 9.148 1.00 76.75 211 LEU A N 1
ATOM 1647 C CA . LEU A 1 211 ? 13.887 -5.280 7.976 1.00 76.75 211 LEU A CA 1
ATOM 1648 C C . LEU A 1 211 ? 15.266 -4.635 7.987 1.00 76.75 211 LEU A C 1
ATOM 1650 O O . LEU A 1 211 ? 15.713 -4.109 8.999 1.00 7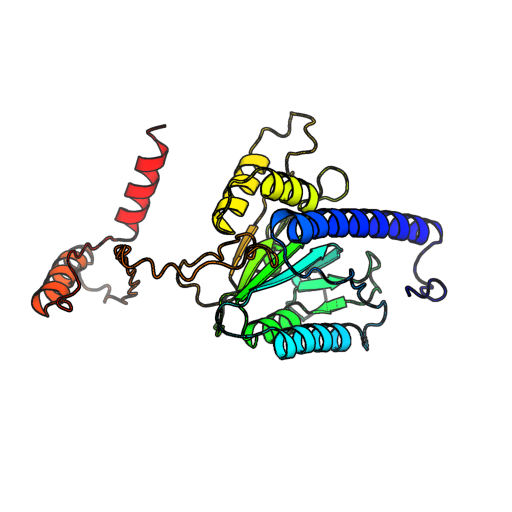6.75 211 LEU A O 1
ATOM 1654 N N . LEU A 1 212 ? 15.921 -4.656 6.832 1.00 75.38 212 LEU A N 1
ATOM 1655 C CA . LEU A 1 212 ? 17.175 -3.933 6.634 1.00 75.38 212 LEU A CA 1
ATOM 1656 C C . LEU A 1 212 ? 16.961 -2.488 6.176 1.00 75.38 212 LEU A C 1
ATOM 1658 O O . LEU A 1 212 ? 17.879 -1.679 6.271 1.00 75.38 212 LEU A O 1
ATOM 1662 N N . ALA A 1 213 ? 15.780 -2.182 5.639 1.00 78.44 213 ALA A N 1
ATOM 1663 C CA . ALA A 1 213 ? 15.363 -0.828 5.316 1.00 78.44 213 ALA A CA 1
ATOM 1664 C C . ALA A 1 213 ? 14.443 -0.308 6.423 1.00 78.44 213 ALA A C 1
ATOM 1666 O O . ALA A 1 213 ? 13.654 -1.073 6.982 1.00 78.44 213 ALA A O 1
ATOM 1667 N N . THR A 1 214 ? 14.537 0.986 6.719 1.00 83.06 214 THR A N 1
ATOM 1668 C CA . THR A 1 214 ? 13.609 1.646 7.637 1.00 83.06 214 THR A CA 1
ATOM 1669 C C . THR A 1 214 ? 12.257 1.783 6.941 1.00 83.06 214 THR A C 1
ATOM 1671 O O . THR A 1 214 ? 12.200 2.464 5.912 1.00 83.06 214 THR A O 1
ATOM 1674 N N . PRO A 1 215 ? 11.190 1.146 7.455 1.00 87.31 215 PRO A N 1
ATOM 1675 C CA . PRO A 1 215 ? 9.859 1.336 6.906 1.00 87.31 215 PRO A CA 1
ATOM 1676 C C . PRO A 1 215 ? 9.407 2.778 7.136 1.00 87.31 215 PRO A C 1
ATOM 1678 O O . PRO A 1 215 ? 9.809 3.411 8.111 1.00 87.31 215 PRO A O 1
ATOM 1681 N N . ASP A 1 216 ? 8.560 3.281 6.249 1.00 86.62 216 ASP A N 1
ATOM 1682 C CA . ASP A 1 216 ? 8.068 4.656 6.277 1.00 86.62 216 ASP A CA 1
ATOM 1683 C C . ASP A 1 216 ? 6.535 4.661 6.355 1.00 86.62 216 ASP A C 1
ATOM 1685 O O . ASP A 1 216 ? 5.869 3.702 5.942 1.00 86.62 216 ASP A O 1
ATOM 1689 N N . HIS A 1 217 ? 5.972 5.715 6.931 1.00 90.44 217 HIS A N 1
ATOM 1690 C CA . HIS A 1 217 ? 4.538 5.856 7.162 1.00 90.44 217 HIS A CA 1
ATOM 1691 C C . HIS A 1 217 ? 4.125 7.310 7.031 1.00 90.44 217 HIS A C 1
ATOM 1693 O O . HIS A 1 217 ? 4.807 8.225 7.486 1.00 90.44 217 HIS A O 1
ATOM 1699 N N . GLY A 1 218 ? 2.987 7.524 6.388 1.00 86.62 218 GLY A N 1
ATOM 1700 C CA . GLY A 1 218 ? 2.453 8.860 6.236 1.00 86.62 218 GLY A CA 1
ATOM 1701 C C . GLY A 1 218 ? 1.107 8.866 5.543 1.00 86.62 218 GLY A C 1
ATOM 1702 O O . GLY A 1 218 ? 0.442 7.840 5.408 1.00 86.62 218 GLY A O 1
ATOM 1703 N N . TRP A 1 219 ? 0.712 10.046 5.083 1.00 86.31 219 TRP A N 1
ATOM 1704 C CA . TRP A 1 219 ? -0.599 10.273 4.494 1.00 86.31 219 TRP A CA 1
ATOM 1705 C C . TRP A 1 219 ? -0.495 11.044 3.186 1.00 86.31 219 TRP A C 1
ATOM 1707 O O . TRP A 1 219 ? 0.438 11.818 2.965 1.00 86.31 219 TRP A O 1
ATOM 1717 N N . VAL A 1 220 ? -1.513 10.863 2.352 1.00 74.44 220 VAL A N 1
ATOM 1718 C CA . VAL A 1 220 ? -1.865 11.789 1.280 1.00 74.44 220 VAL A CA 1
ATOM 1719 C C . VAL A 1 220 ? -3.075 12.577 1.749 1.00 74.44 220 VAL A C 1
ATOM 1721 O O . VAL A 1 220 ? -4.173 12.034 1.825 1.00 74.44 220 VAL A O 1
ATOM 1724 N N . GLY A 1 221 ? -2.889 13.846 2.096 1.00 64.19 221 GLY A N 1
ATOM 1725 C CA . GLY A 1 221 ? -3.966 14.604 2.730 1.00 64.19 221 GLY A CA 1
ATOM 1726 C C . GLY A 1 221 ? -3.479 15.668 3.707 1.00 64.19 221 GLY A C 1
ATOM 1727 O O . GLY A 1 221 ? -2.344 15.612 4.184 1.00 64.19 221 GLY A O 1
ATOM 1728 N N . ASN A 1 222 ? -4.386 16.574 4.077 1.00 56.16 222 ASN A N 1
ATOM 1729 C CA . ASN A 1 222 ? -4.338 17.224 5.383 1.00 56.16 222 ASN A CA 1
ATOM 1730 C C . ASN A 1 222 ? -4.822 16.175 6.393 1.00 56.16 222 ASN A C 1
ATOM 1732 O O . ASN A 1 222 ? -6.024 15.966 6.546 1.00 56.16 222 ASN A O 1
ATOM 1736 N N . SER A 1 223 ? -3.894 15.429 6.994 1.00 56.47 223 SER A N 1
ATOM 1737 C CA . SER A 1 223 ? -4.243 14.398 7.975 1.00 56.47 223 SER A CA 1
ATOM 1738 C C . SER A 1 223 ? -4.649 15.043 9.302 1.00 56.47 223 SER A C 1
ATOM 1740 O O . SER A 1 223 ? -3.932 15.891 9.822 1.00 56.47 223 SER A O 1
ATOM 1742 N N . LEU A 1 224 ? -5.788 14.621 9.857 1.00 54.12 224 LEU A N 1
ATOM 1743 C CA . LEU A 1 224 ? -6.327 15.064 11.154 1.00 54.12 224 LEU A CA 1
ATOM 1744 C C . LEU A 1 224 ? -5.828 14.198 12.333 1.00 54.12 224 LEU A C 1
ATOM 1746 O O . LEU A 1 224 ? -6.556 14.014 13.304 1.00 54.12 224 LEU A O 1
ATOM 1750 N N . ASP A 1 225 ? -4.637 13.597 12.229 1.00 58.31 225 ASP A N 1
ATOM 1751 C CA . ASP A 1 225 ? -4.084 12.642 13.215 1.00 58.31 225 ASP A CA 1
ATOM 1752 C C . ASP A 1 225 ? -4.978 11.393 13.443 1.00 58.31 225 ASP A C 1
ATOM 1754 O O . ASP A 1 225 ? -4.957 10.730 14.482 1.00 58.31 225 ASP A O 1
ATOM 1758 N N . ARG A 1 226 ? -5.807 11.045 12.446 1.00 75.19 226 ARG A N 1
ATOM 1759 C CA . ARG A 1 226 ? -6.686 9.865 12.464 1.00 75.19 226 ARG A CA 1
ATOM 1760 C C . ARG A 1 226 ? -6.072 8.748 11.623 1.00 75.19 226 ARG A C 1
ATOM 1762 O O . ARG A 1 226 ? -6.135 8.794 10.400 1.00 75.19 226 ARG A O 1
ATOM 1769 N N . SER A 1 227 ? -5.507 7.735 12.278 1.00 89.31 227 SER A N 1
ATOM 1770 C CA . SER A 1 227 ? -5.062 6.507 11.605 1.00 89.31 227 SER A CA 1
ATOM 1771 C C . SER A 1 227 ? -6.243 5.564 11.339 1.00 89.31 227 SER A C 1
ATOM 1773 O O . SER A 1 227 ? -7.129 5.396 12.189 1.00 89.31 227 SER A O 1
ATOM 1775 N N . ILE A 1 228 ? -6.255 4.948 10.157 1.00 92.88 228 ILE A N 1
ATOM 1776 C CA . ILE A 1 228 ? -7.220 3.935 9.734 1.00 92.88 228 ILE A CA 1
ATOM 1777 C C . ILE A 1 228 ? -7.175 2.772 10.727 1.00 92.88 228 ILE A C 1
ATOM 1779 O O . ILE A 1 228 ? -6.110 2.267 11.083 1.00 92.88 228 ILE A O 1
ATOM 1783 N N . ARG A 1 229 ? -8.352 2.316 11.169 1.00 94.00 229 ARG A N 1
ATOM 1784 C CA . ARG A 1 229 ? -8.487 1.164 12.068 1.00 94.00 229 ARG A CA 1
ATOM 1785 C C . ARG A 1 229 ? -8.916 -0.069 11.296 1.00 94.00 229 ARG A C 1
ATOM 1787 O O . ARG A 1 229 ? -9.957 -0.074 10.644 1.00 94.00 229 ARG A O 1
ATOM 1794 N N . LEU A 1 230 ? -8.138 -1.133 11.428 1.00 95.31 230 LEU A N 1
ATOM 1795 C CA . LEU A 1 230 ? -8.449 -2.433 10.868 1.00 95.31 230 LEU A CA 1
ATOM 1796 C C . LEU A 1 230 ? -9.169 -3.286 11.911 1.00 95.31 230 LEU A C 1
ATOM 1798 O O . LEU A 1 230 ? -8.726 -3.439 13.052 1.00 95.31 230 LEU A O 1
ATOM 1802 N N . LYS A 1 231 ? -10.289 -3.871 11.497 1.00 94.75 231 LYS A N 1
ATOM 1803 C CA . LYS A 1 231 ? -11.044 -4.842 12.285 1.00 94.75 231 LYS A CA 1
ATOM 1804 C C . LYS A 1 231 ? -11.657 -5.880 11.353 1.00 94.75 231 LYS A C 1
ATOM 1806 O O . LYS A 1 231 ? -11.945 -5.545 10.205 1.00 94.75 231 LYS A O 1
ATOM 1811 N N . PRO A 1 232 ? -11.903 -7.112 11.815 1.00 95.00 232 PRO A N 1
ATOM 1812 C CA . PRO A 1 232 ? -12.639 -8.068 11.009 1.00 95.00 232 PRO A CA 1
ATOM 1813 C C . PRO A 1 232 ? -14.032 -7.524 10.680 1.00 95.00 232 PRO A C 1
ATOM 1815 O O . PRO A 1 232 ? -14.714 -7.006 11.569 1.00 95.00 232 PRO A O 1
ATOM 1818 N N . LEU A 1 233 ? -14.474 -7.658 9.425 1.00 92.12 233 LEU A N 1
ATOM 1819 C CA . LEU A 1 233 ? -15.892 -7.467 9.090 1.00 92.12 233 LEU A CA 1
ATOM 1820 C C . LEU A 1 233 ? -16.742 -8.449 9.903 1.00 92.12 233 LEU A C 1
ATOM 1822 O O . LEU A 1 233 ? -16.186 -9.460 10.310 1.00 92.12 233 LEU A O 1
ATOM 1826 N N . PRO A 1 234 ? -18.028 -8.192 10.191 1.00 89.38 234 PRO A N 1
ATOM 1827 C CA . PRO A 1 234 ? -18.898 -9.140 10.897 1.00 89.38 234 PRO A CA 1
ATOM 1828 C C . PRO A 1 234 ? -18.948 -10.509 10.207 1.00 89.38 234 PRO A C 1
ATOM 1830 O O . PRO A 1 234 ? -18.670 -10.607 9.011 1.00 89.38 234 PRO A O 1
ATOM 1833 N N . ASP A 1 235 ? -19.285 -11.567 10.950 1.00 81.56 235 ASP A N 1
ATOM 1834 C CA . ASP A 1 235 ? -19.553 -12.846 10.292 1.00 81.56 235 ASP A CA 1
ATOM 1835 C C . ASP A 1 235 ? -20.883 -12.720 9.546 1.00 81.56 235 ASP A C 1
ATOM 1837 O O . ASP A 1 235 ? -21.858 -12.287 10.164 1.00 81.56 235 ASP A O 1
ATOM 1841 N N . PRO A 1 236 ? -20.964 -13.069 8.254 1.00 66.00 236 PRO A N 1
ATOM 1842 C CA . PRO A 1 236 ? -22.253 -13.134 7.574 1.00 66.00 236 PRO A CA 1
ATOM 1843 C C . PRO A 1 236 ? -23.240 -14.083 8.275 1.00 66.00 236 PRO A C 1
ATOM 1845 O O . PRO A 1 236 ? -24.441 -13.822 8.225 1.00 66.00 236 PRO A O 1
ATOM 1848 N N . ASP A 1 237 ? -22.749 -15.120 8.968 1.00 66.00 237 ASP A N 1
ATOM 1849 C CA . ASP A 1 237 ? -23.589 -16.093 9.679 1.00 66.00 237 ASP A CA 1
ATOM 1850 C C . ASP A 1 237 ? -23.892 -15.690 11.133 1.00 66.00 237 ASP A C 1
ATOM 1852 O O . ASP A 1 237 ? -24.814 -16.224 11.752 1.00 66.00 237 ASP A O 1
ATOM 1856 N N . SER A 1 238 ? -23.164 -14.714 11.686 1.00 59.00 238 SER A N 1
ATOM 1857 C CA . SER A 1 238 ? -23.491 -14.086 12.966 1.00 59.00 238 SER A CA 1
ATOM 1858 C C . SER A 1 238 ? -24.205 -12.766 12.716 1.00 59.00 238 SER A C 1
ATOM 1860 O O . SER A 1 238 ? -23.662 -11.675 12.889 1.00 59.00 238 SER A O 1
ATOM 1862 N N . ALA A 1 239 ? -25.469 -12.871 12.300 1.00 45.91 239 ALA A N 1
ATOM 1863 C CA . ALA A 1 239 ? -26.381 -11.739 12.351 1.00 45.91 239 ALA A CA 1
ATOM 1864 C C . ALA A 1 239 ? -26.329 -11.138 13.770 1.00 45.91 239 ALA A C 1
ATOM 1866 O O . ALA A 1 239 ? -26.593 -11.856 14.739 1.00 45.91 239 ALA A O 1
ATOM 1867 N N . PRO A 1 240 ? -25.970 -9.856 13.937 1.00 49.94 240 PRO A N 1
ATOM 1868 C CA . PRO A 1 240 ? -26.087 -9.234 15.236 1.00 49.94 240 PRO A CA 1
ATOM 1869 C C . PRO A 1 240 ? -27.576 -9.040 15.529 1.00 49.94 240 PRO A C 1
ATOM 1871 O O . PRO A 1 240 ? -28.282 -8.374 14.769 1.00 49.94 240 PRO A O 1
ATOM 1874 N N . GLU A 1 241 ? -28.049 -9.580 16.655 1.00 41.12 241 GLU A N 1
ATOM 1875 C CA . GLU A 1 241 ? -29.142 -8.931 17.376 1.00 41.12 241 GLU A CA 1
ATOM 1876 C C . GLU A 1 241 ? -28.750 -7.462 17.525 1.00 41.12 241 GLU A C 1
ATOM 1878 O O . GLU A 1 241 ? -27.620 -7.146 17.909 1.00 41.12 241 GLU A O 1
ATOM 1883 N N . ALA A 1 242 ? -29.650 -6.566 17.129 1.00 40.06 242 ALA A N 1
ATOM 1884 C CA . ALA A 1 242 ? -29.449 -5.134 17.223 1.00 40.06 242 ALA A CA 1
ATOM 1885 C C . ALA A 1 242 ? -29.374 -4.728 18.700 1.00 40.06 242 ALA A C 1
ATOM 1887 O O . ALA A 1 242 ? -30.338 -4.231 19.278 1.00 40.06 242 ALA A O 1
ATOM 1888 N N . THR A 1 243 ? -28.218 -4.928 19.324 1.00 34.72 243 THR A N 1
ATOM 1889 C CA . THR A 1 243 ? -27.915 -4.321 20.606 1.00 34.72 243 THR A CA 1
ATOM 1890 C C . THR A 1 243 ? -27.578 -2.875 20.307 1.00 34.72 243 THR A C 1
ATOM 1892 O O . THR A 1 243 ? -26.456 -2.526 19.941 1.00 34.72 243 THR A O 1
ATOM 1895 N N . ILE A 1 244 ? -28.590 -2.023 20.432 1.00 42.19 244 ILE A N 1
ATOM 1896 C CA . ILE A 1 244 ? -28.400 -0.597 20.650 1.00 42.19 244 ILE A CA 1
ATOM 1897 C C . ILE A 1 244 ? -27.641 -0.486 21.977 1.00 42.19 244 ILE A C 1
ATOM 1899 O O . ILE A 1 244 ? -28.235 -0.424 23.048 1.00 42.19 244 ILE A O 1
ATOM 1903 N N . THR A 1 245 ? -26.311 -0.533 21.928 1.00 34.78 245 THR A N 1
ATOM 1904 C CA . THR A 1 245 ? -25.484 -0.096 23.048 1.00 34.78 245 THR A CA 1
ATOM 1905 C C . THR A 1 245 ? -25.472 1.419 23.027 1.00 34.78 245 THR A C 1
ATOM 1907 O O . THR A 1 245 ? -24.705 2.049 22.299 1.00 34.78 245 THR A O 1
ATOM 1910 N N . THR A 1 246 ? -26.376 1.990 23.812 1.00 42.44 246 THR A N 1
ATOM 1911 C CA . THR A 1 246 ? -26.219 3.323 24.379 1.00 42.44 246 THR A CA 1
ATOM 1912 C C . THR A 1 246 ? -24.946 3.369 25.233 1.00 42.44 246 THR A C 1
ATOM 1914 O O . THR A 1 246 ? -24.711 2.474 26.042 1.00 42.44 246 THR A O 1
ATOM 1917 N N . ASP A 1 247 ? -24.189 4.449 25.045 1.00 41.62 247 ASP A N 1
ATOM 1918 C CA . ASP A 1 247 ? -23.119 5.000 25.884 1.00 41.62 247 ASP A CA 1
ATOM 1919 C C . ASP A 1 247 ? -21.739 4.327 25.950 1.00 41.62 247 ASP A C 1
ATOM 1921 O O . ASP A 1 247 ? -21.484 3.368 26.673 1.00 41.62 247 ASP A O 1
ATOM 1925 N N . ASN A 1 248 ? -20.771 5.029 25.352 1.00 35.56 248 ASN A N 1
ATOM 1926 C CA . ASN A 1 248 ? -19.708 5.650 26.144 1.00 35.56 248 ASN A CA 1
ATOM 1927 C C . ASN A 1 248 ? -19.272 6.948 25.430 1.00 35.56 248 ASN A C 1
ATOM 1929 O O . ASN A 1 248 ? -18.760 6.852 24.310 1.00 35.56 248 ASN A O 1
ATOM 1933 N N . PRO A 1 249 ? -19.473 8.160 25.986 1.00 41.12 249 PRO A N 1
ATOM 1934 C CA . PRO A 1 249 ? -18.952 9.372 25.370 1.00 41.12 249 PRO A CA 1
ATOM 1935 C C . PRO A 1 249 ? -17.427 9.339 25.478 1.00 41.12 249 PRO A C 1
ATOM 1937 O O . PRO A 1 249 ? -16.830 9.710 26.489 1.00 41.12 249 PRO A O 1
ATOM 1940 N N . GLN A 1 250 ? -16.782 8.855 24.418 1.00 46.78 250 GLN A N 1
ATOM 1941 C CA . GLN A 1 250 ? -15.347 8.973 24.226 1.00 46.78 250 GLN A CA 1
ATOM 1942 C C . GLN A 1 250 ? -15.021 10.465 24.358 1.00 46.78 250 GLN A C 1
ATOM 1944 O O . GLN A 1 250 ? -15.521 11.267 23.570 1.00 46.78 250 GLN A O 1
ATOM 1949 N N . LYS A 1 251 ? -14.268 10.858 25.399 1.00 49.03 251 LYS A N 1
ATOM 1950 C CA . LYS A 1 251 ? -13.867 12.257 25.612 1.00 49.03 251 LYS A CA 1
ATOM 1951 C C . LYS A 1 251 ? -13.202 12.751 24.329 1.00 49.03 251 LYS A C 1
ATOM 1953 O O . LYS A 1 251 ? -12.068 12.369 24.040 1.00 49.03 251 LYS A O 1
ATOM 1958 N N . ALA A 1 252 ? -13.928 13.545 23.549 1.00 48.25 252 ALA A N 1
ATOM 1959 C CA . ALA A 1 252 ? -13.439 14.076 22.293 1.00 48.25 252 ALA A CA 1
ATOM 1960 C C . ALA A 1 252 ? -12.277 15.020 22.610 1.00 48.25 252 ALA A C 1
ATOM 1962 O O . ALA A 1 252 ? -12.443 16.005 23.330 1.00 48.25 252 ALA A O 1
ATOM 1963 N N . ARG A 1 253 ? -11.083 14.681 22.125 1.00 45.84 253 ARG A N 1
ATOM 1964 C CA . ARG A 1 253 ? -9.908 15.551 22.193 1.00 45.84 253 ARG A CA 1
ATOM 1965 C C . ARG A 1 253 ? -9.768 16.202 20.824 1.00 45.84 253 ARG A C 1
ATOM 1967 O O . ARG A 1 253 ? -9.747 15.502 19.817 1.00 45.84 253 ARG A O 1
ATOM 1974 N N . MET A 1 254 ? -9.725 17.526 20.801 1.00 48.81 254 MET A N 1
ATOM 1975 C CA . MET A 1 254 ? -9.510 18.323 19.599 1.00 48.81 254 MET A CA 1
ATOM 1976 C C . MET A 1 254 ? -8.136 18.981 19.717 1.00 48.81 254 MET A C 1
ATOM 1978 O O . MET A 1 254 ? -7.832 19.563 20.758 1.00 48.81 254 MET A O 1
ATOM 1982 N N . PHE A 1 255 ? -7.323 18.872 18.668 1.00 48.53 255 PHE A N 1
ATOM 1983 C CA . PHE A 1 255 ? -6.049 19.574 18.547 1.00 48.53 255 PHE A CA 1
ATOM 1984 C C . PHE A 1 255 ? -6.220 20.712 17.544 1.00 48.53 255 PHE A C 1
ATOM 1986 O O . PHE A 1 255 ? -6.792 20.511 16.473 1.00 48.53 255 PHE A O 1
ATOM 1993 N N . ILE A 1 256 ? -5.765 21.905 17.914 1.00 54.59 256 ILE A N 1
ATOM 1994 C CA . ILE A 1 256 ? -5.783 23.090 17.060 1.00 54.59 256 ILE A CA 1
ATOM 1995 C C . ILE A 1 256 ? -4.340 23.575 16.978 1.00 54.59 256 ILE A C 1
ATOM 1997 O O . ILE A 1 256 ? -3.762 23.957 17.994 1.00 54.59 256 ILE A O 1
ATOM 2001 N N . GLU A 1 257 ? -3.766 23.527 15.780 1.00 49.25 257 GLU A N 1
ATOM 2002 C CA . GLU A 1 257 ? -2.469 24.128 15.479 1.00 49.25 257 GLU A CA 1
ATOM 2003 C C . GLU A 1 257 ? -2.713 25.533 14.920 1.00 49.25 257 GLU A C 1
ATOM 2005 O O . GLU A 1 257 ? -3.494 25.708 13.983 1.00 49.25 257 GLU A O 1
ATOM 2010 N N . ILE A 1 258 ? -2.103 26.540 15.543 1.00 59.62 258 ILE A N 1
ATOM 2011 C CA . ILE A 1 258 ? -2.235 27.945 15.152 1.00 59.62 258 ILE A CA 1
ATOM 2012 C C . ILE A 1 258 ? -0.829 28.472 14.894 1.00 59.62 258 ILE A C 1
ATOM 2014 O O . ILE A 1 258 ? -0.035 28.607 15.824 1.00 59.62 258 ILE A O 1
ATOM 2018 N N . GLU A 1 259 ? -0.537 28.763 13.633 1.00 52.44 259 GLU A N 1
ATOM 2019 C CA . GLU A 1 259 ? 0.697 29.421 13.219 1.00 52.44 259 GLU A CA 1
ATOM 2020 C C . GLU A 1 259 ? 0.465 30.936 13.205 1.00 52.44 259 GLU A C 1
ATOM 2022 O O . GLU A 1 259 ? -0.497 31.426 12.608 1.00 52.44 259 GLU A O 1
ATOM 2027 N N . LEU A 1 260 ? 1.309 31.674 13.925 1.00 60.25 260 LEU A N 1
ATOM 2028 C CA . LEU A 1 260 ? 1.203 33.119 14.093 1.00 60.25 260 LEU A CA 1
ATOM 2029 C C . LEU A 1 260 ? 2.534 33.749 13.707 1.00 60.25 260 LEU A C 1
ATOM 2031 O O . LEU A 1 260 ? 3.566 33.427 14.292 1.00 60.25 260 LEU A O 1
ATOM 2035 N N . GLU A 1 261 ? 2.498 34.667 12.751 1.00 57.75 261 GLU A N 1
ATOM 2036 C CA . GLU A 1 261 ? 3.642 35.508 12.421 1.00 57.75 261 GLU A CA 1
ATOM 2037 C C . GLU A 1 261 ? 3.656 36.688 13.401 1.00 57.75 261 GLU A C 1
ATOM 2039 O O . GLU A 1 261 ? 2.721 37.493 13.436 1.00 57.75 261 GLU A O 1
ATOM 2044 N N . LEU A 1 262 ? 4.667 36.730 14.270 1.00 65.06 262 LEU A N 1
ATOM 2045 C CA . LEU A 1 262 ? 4.833 37.785 15.268 1.00 65.06 262 LEU A CA 1
ATOM 2046 C C . LEU A 1 262 ? 5.837 38.819 14.754 1.00 65.06 262 LEU A C 1
ATOM 2048 O O . LEU A 1 262 ? 6.801 38.475 14.080 1.00 65.06 262 LEU A O 1
ATOM 2052 N N . ASP A 1 263 ? 5.606 40.086 15.086 1.00 65.62 263 ASP A N 1
ATOM 2053 C CA . ASP A 1 263 ? 6.541 41.168 14.783 1.00 65.62 263 ASP A CA 1
ATOM 2054 C C . ASP A 1 263 ? 7.804 41.018 15.653 1.00 65.62 263 ASP A C 1
ATOM 2056 O O . ASP A 1 263 ? 7.732 41.101 16.883 1.00 65.62 263 ASP A O 1
ATOM 2060 N N . ASP A 1 264 ? 8.957 40.815 15.006 1.00 60.53 264 ASP A N 1
ATOM 2061 C CA . ASP A 1 264 ? 10.277 40.620 15.630 1.00 60.53 264 ASP A CA 1
ATOM 2062 C C . ASP A 1 264 ? 10.745 41.815 16.484 1.00 60.53 264 ASP A C 1
ATOM 2064 O O . ASP A 1 264 ? 11.753 41.732 17.191 1.00 60.53 264 ASP A O 1
ATOM 2068 N N . SER A 1 265 ? 10.036 42.947 16.433 1.00 61.84 265 SER A N 1
ATOM 2069 C CA . SER A 1 265 ? 10.320 44.121 17.261 1.00 61.84 265 SER A CA 1
ATOM 2070 C C . SER A 1 265 ? 9.819 44.017 18.710 1.00 61.84 265 SER A C 1
ATOM 2072 O O . SER A 1 265 ? 10.120 44.908 19.511 1.00 61.84 265 SER A O 1
ATOM 2074 N N . GLN A 1 266 ? 9.087 42.954 19.077 1.00 58.88 266 GLN A N 1
ATOM 2075 C CA . GLN A 1 266 ? 8.553 42.741 20.430 1.00 58.88 266 GLN A CA 1
ATOM 2076 C C . GLN A 1 266 ? 8.995 41.408 21.059 1.00 58.88 266 GLN A C 1
ATOM 2078 O O . GLN A 1 266 ? 9.266 40.426 20.377 1.00 58.88 266 GLN A O 1
ATOM 2083 N N . ASP A 1 267 ? 9.060 41.375 22.395 1.00 58.44 267 ASP A N 1
ATOM 2084 C CA . ASP A 1 267 ? 9.465 40.199 23.177 1.00 58.44 267 ASP A CA 1
ATOM 2085 C C . ASP A 1 267 ? 8.454 39.043 23.020 1.00 58.44 267 ASP A C 1
ATOM 2087 O O . ASP A 1 267 ? 7.314 39.104 23.491 1.00 58.44 267 ASP A O 1
ATOM 2091 N N . THR A 1 268 ? 8.884 37.970 22.355 1.00 56.00 268 THR A N 1
ATOM 2092 C CA . THR A 1 268 ? 8.069 36.802 21.985 1.00 56.00 268 THR A CA 1
ATOM 2093 C C . THR A 1 268 ? 7.720 35.890 23.164 1.00 56.00 268 THR A C 1
ATOM 2095 O O . THR A 1 268 ? 6.797 35.080 23.056 1.00 56.00 268 THR A O 1
ATOM 2098 N N . SER A 1 269 ? 8.387 36.034 24.316 1.00 55.28 269 SER A N 1
ATOM 2099 C CA . SER A 1 269 ? 8.098 35.244 25.524 1.00 55.28 269 SER A CA 1
ATOM 2100 C C . SER A 1 269 ? 6.788 35.654 26.215 1.00 55.28 269 SER A C 1
ATOM 2102 O O . SER A 1 269 ? 6.139 34.841 26.873 1.00 55.28 269 SER A O 1
ATOM 2104 N N . ILE A 1 270 ? 6.353 36.899 25.998 1.00 54.84 270 ILE A N 1
ATOM 2105 C CA . ILE A 1 270 ? 5.136 37.494 26.568 1.00 54.84 270 ILE A CA 1
ATOM 2106 C C . ILE A 1 270 ? 3.866 37.020 25.827 1.00 54.84 270 ILE A C 1
ATOM 2108 O O . ILE A 1 270 ? 2.749 37.149 26.337 1.00 54.84 270 ILE A O 1
ATOM 2112 N N . ALA A 1 271 ? 4.018 36.417 24.645 1.00 61.62 271 ALA A N 1
ATOM 2113 C CA . ALA A 1 271 ? 2.904 36.037 23.788 1.00 61.62 271 ALA A CA 1
ATOM 2114 C C . ALA A 1 271 ? 2.034 34.927 24.413 1.00 61.62 271 ALA A C 1
ATOM 2116 O O . ALA A 1 271 ? 0.816 35.078 24.484 1.00 61.62 271 ALA A O 1
ATOM 2117 N N . THR A 1 272 ? 2.612 33.829 24.909 1.00 61.06 272 THR A N 1
ATOM 2118 C CA . THR A 1 272 ? 1.846 32.614 25.267 1.00 61.06 272 THR A CA 1
ATOM 2119 C C . THR A 1 272 ? 0.801 32.845 26.364 1.00 61.06 272 THR A C 1
ATOM 2121 O O . THR A 1 272 ? -0.341 32.405 26.228 1.00 61.06 272 THR A O 1
ATOM 2124 N N . GLU A 1 273 ? 1.144 33.575 27.431 1.00 65.69 273 GLU A N 1
ATOM 2125 C CA . GLU A 1 273 ? 0.193 33.879 28.512 1.00 65.69 273 GLU A CA 1
ATOM 2126 C C . GLU A 1 273 ? -0.911 34.849 28.066 1.00 65.69 273 GLU A C 1
ATOM 2128 O O . GLU A 1 273 ? -2.068 34.705 28.473 1.00 65.69 273 GLU A O 1
ATOM 2133 N N . GLN A 1 274 ? -0.581 35.823 27.212 1.00 67.94 274 GLN A N 1
ATOM 2134 C CA . GLN A 1 274 ? -1.565 36.754 26.656 1.00 67.94 274 GLN A CA 1
ATOM 2135 C C . GLN A 1 274 ? -2.540 36.042 25.712 1.00 67.94 274 GLN A C 1
ATOM 2137 O O . GLN A 1 274 ? -3.748 36.262 25.805 1.00 67.94 274 GLN A O 1
ATOM 2142 N N . TRP A 1 275 ? -2.040 35.134 24.870 1.00 67.88 275 TRP A N 1
ATOM 2143 C CA . TRP A 1 275 ? -2.860 34.284 24.005 1.00 67.88 275 TRP A CA 1
ATOM 2144 C C . TRP A 1 275 ? -3.769 33.360 24.817 1.00 67.88 275 TRP A C 1
ATOM 2146 O O . TRP A 1 275 ? -4.963 33.261 24.527 1.00 67.88 275 TRP A O 1
ATOM 2156 N N . GLN A 1 276 ? -3.249 32.751 25.885 1.00 68.81 276 GLN A N 1
ATOM 2157 C CA . GLN A 1 276 ? -4.054 31.924 26.780 1.00 68.81 276 GLN A CA 1
ATOM 2158 C C . GLN A 1 276 ? -5.188 32.722 27.437 1.00 68.81 276 GLN A C 1
ATOM 2160 O O . GLN A 1 276 ? -6.329 32.250 27.472 1.00 68.81 276 GLN A O 1
ATOM 2165 N N . ARG A 1 277 ? -4.911 33.941 27.921 1.00 69.56 277 ARG A N 1
ATOM 2166 C CA . ARG A 1 277 ? -5.948 34.831 28.471 1.00 69.56 277 ARG A CA 1
ATOM 2167 C C . ARG A 1 277 ? -6.983 35.210 27.420 1.00 69.56 277 ARG A C 1
ATOM 2169 O O . ARG A 1 277 ? -8.169 35.026 27.664 1.00 69.56 277 ARG A O 1
ATOM 2176 N N . TRP A 1 278 ? -6.552 35.634 26.232 1.00 70.62 278 TRP A N 1
ATOM 2177 C CA . TRP A 1 278 ? -7.454 36.014 25.143 1.00 70.62 278 TRP A CA 1
ATOM 2178 C C . TRP A 1 278 ? -8.421 34.886 24.748 1.00 70.62 278 TRP A C 1
ATOM 2180 O O . TRP A 1 278 ? -9.612 35.134 24.554 1.00 70.62 278 TRP A O 1
ATOM 2190 N N . PHE A 1 279 ? -7.941 33.639 24.683 1.00 67.25 279 PHE A N 1
ATOM 2191 C CA . PHE A 1 279 ? -8.787 32.479 24.384 1.00 67.25 279 PHE A CA 1
ATOM 2192 C C . PHE A 1 279 ? -9.759 32.132 25.516 1.00 67.25 279 PHE A C 1
ATOM 2194 O O . PHE A 1 279 ? -10.873 31.681 25.253 1.00 67.25 279 PHE A O 1
ATOM 2201 N N . THR A 1 280 ? -9.352 32.343 26.767 1.00 66.81 280 THR A N 1
ATOM 2202 C CA . THR A 1 280 ? -10.183 32.024 27.936 1.00 66.81 280 THR A CA 1
ATOM 2203 C C . THR A 1 280 ? -11.260 33.091 28.161 1.00 66.81 280 THR A C 1
ATOM 2205 O O . THR A 1 280 ? -12.411 32.750 28.435 1.00 66.81 280 THR A O 1
ATOM 2208 N N . ASP A 1 281 ? -10.927 34.370 27.957 1.00 71.81 281 ASP A N 1
ATOM 2209 C CA . ASP A 1 281 ? -11.835 35.511 28.143 1.00 71.81 281 ASP A CA 1
ATOM 2210 C C . ASP A 1 281 ? -12.986 35.530 27.128 1.00 71.81 281 ASP A C 1
ATOM 2212 O O . ASP A 1 281 ? -14.049 36.091 27.397 1.00 71.81 281 ASP A O 1
ATOM 2216 N N . ARG A 1 282 ? -12.813 34.888 25.965 1.00 65.44 282 ARG A N 1
ATOM 2217 C CA . ARG A 1 282 ? -13.868 34.763 24.947 1.00 65.44 282 ARG A CA 1
ATOM 2218 C C . ARG A 1 282 ? -14.820 33.583 25.152 1.00 65.44 282 ARG A C 1
ATOM 2220 O O . ARG A 1 282 ? -15.675 33.391 24.294 1.00 65.44 282 ARG A O 1
ATOM 2227 N N . LEU A 1 283 ? -14.717 32.878 26.287 1.00 58.66 283 LEU A N 1
ATOM 2228 C CA . LEU A 1 283 ? -15.491 31.691 26.674 1.00 58.66 283 LEU A CA 1
ATOM 2229 C C . LEU A 1 283 ? -15.460 30.595 25.590 1.00 58.66 283 LEU A C 1
ATOM 2231 O O . LEU A 1 283 ? -16.180 30.691 24.593 1.00 58.66 283 LEU A O 1
ATOM 2235 N N . PRO A 1 284 ? -14.680 29.510 25.759 1.00 63.59 284 PRO A N 1
ATOM 2236 C CA . PRO A 1 284 ? -14.783 28.389 24.836 1.00 63.59 284 PRO A CA 1
ATOM 2237 C C . PRO A 1 284 ? -16.220 27.827 24.857 1.00 63.59 284 PRO A C 1
ATOM 2239 O O . PRO A 1 284 ? -16.940 28.014 25.846 1.00 63.59 284 PRO A O 1
ATOM 2242 N N . PRO A 1 285 ? -16.669 27.141 23.787 1.00 66.00 285 PRO A N 1
ATOM 2243 C CA . PRO A 1 285 ? -17.982 26.502 23.773 1.00 66.00 285 PRO A CA 1
ATOM 2244 C C . PRO A 1 285 ? -18.200 25.692 25.055 1.00 66.00 285 PRO A C 1
ATOM 2246 O O . PRO A 1 285 ? -17.270 25.034 25.516 1.00 66.00 285 PRO A O 1
ATOM 2249 N N . ALA A 1 286 ? -19.414 25.700 25.616 1.00 66.62 286 ALA A N 1
ATOM 2250 C CA . ALA A 1 286 ? -19.715 25.075 26.915 1.00 66.62 286 ALA A CA 1
ATOM 2251 C C . ALA A 1 286 ? -19.338 23.577 27.015 1.00 66.62 286 ALA A C 1
ATOM 2253 O O . ALA A 1 286 ? -19.271 23.018 28.105 1.00 66.62 286 ALA A O 1
ATOM 2254 N N . SER A 1 287 ? -19.080 22.926 25.878 1.00 60.34 287 SER A N 1
ATOM 2255 C CA . SER A 1 287 ? -18.576 21.557 25.765 1.00 60.34 287 SER A CA 1
ATOM 2256 C C . SER A 1 287 ? -17.074 21.393 26.054 1.00 60.34 287 SER A C 1
ATOM 2258 O O . SER A 1 287 ? -16.601 20.261 26.147 1.00 60.34 287 SER A O 1
ATOM 2260 N N . VAL A 1 288 ? -16.300 22.476 26.162 1.00 64.38 288 VAL A N 1
ATOM 2261 C CA . VAL A 1 288 ? -14.853 22.445 26.419 1.00 64.38 288 VAL A CA 1
ATOM 2262 C C . VAL A 1 288 ? -14.602 22.506 27.922 1.00 64.38 288 VAL A C 1
ATOM 2264 O O . VAL A 1 288 ? -14.800 23.532 28.563 1.00 64.38 288 VAL A O 1
ATOM 2267 N N . LEU A 1 289 ? -14.145 21.386 28.481 1.00 61.72 289 LEU A N 1
ATOM 2268 C CA . LEU A 1 289 ? -13.936 21.237 29.925 1.00 61.72 289 LEU A CA 1
ATOM 2269 C C . LEU A 1 289 ? -12.533 21.656 30.389 1.00 61.72 289 LEU A C 1
ATOM 2271 O O . LEU A 1 289 ? -12.340 21.906 31.575 1.00 61.72 289 LEU A O 1
ATOM 2275 N N . HIS A 1 290 ? -11.548 21.687 29.484 1.00 63.09 290 HIS A N 1
ATOM 2276 C CA . HIS A 1 290 ? -10.153 22.002 29.807 1.00 63.09 290 HIS A CA 1
ATOM 2277 C C . HIS A 1 290 ? -9.421 22.576 28.591 1.00 63.09 290 HIS A C 1
ATOM 2279 O O . HIS A 1 290 ? -9.594 22.067 27.484 1.00 63.09 290 HIS A O 1
ATOM 2285 N N . LEU A 1 291 ? -8.587 23.598 28.800 1.00 64.94 291 LEU A N 1
ATOM 2286 C CA . LEU A 1 291 ? -7.782 24.248 27.761 1.00 64.94 291 LEU A CA 1
ATOM 2287 C C . LEU A 1 291 ? -6.326 24.350 28.238 1.00 64.94 291 LEU A C 1
ATOM 2289 O O . LEU A 1 291 ? -6.065 24.854 29.330 1.00 64.94 291 LEU A O 1
ATOM 2293 N N . GLN A 1 292 ? -5.380 23.856 27.437 1.00 67.00 292 GLN A N 1
ATOM 2294 C CA . GLN A 1 292 ? -3.943 23.911 27.726 1.00 67.00 292 GLN A CA 1
ATOM 2295 C C . GLN A 1 292 ? -3.179 24.383 26.492 1.00 67.00 292 GLN A C 1
ATOM 2297 O O . GLN A 1 292 ? -3.438 23.903 25.392 1.00 67.00 292 GLN A O 1
ATOM 2302 N N . PHE A 1 293 ? -2.223 25.288 26.697 1.00 66.56 293 PHE A N 1
ATOM 2303 C CA . PHE A 1 293 ? -1.329 25.787 25.656 1.00 66.56 293 PHE A CA 1
ATOM 2304 C C . PHE A 1 293 ? 0.055 25.171 25.826 1.00 66.56 293 PHE A C 1
ATOM 2306 O O . PHE A 1 293 ? 0.559 25.041 26.945 1.00 66.56 293 PHE A O 1
ATOM 2313 N N . HIS A 1 294 ? 0.656 24.776 24.710 1.00 67.06 294 HIS A N 1
ATOM 2314 C CA . HIS A 1 294 ? 2.014 24.259 24.657 1.00 67.06 294 HIS A CA 1
ATOM 2315 C C . HIS A 1 294 ? 2.756 24.975 23.541 1.00 67.06 294 HIS A C 1
ATOM 2317 O O . HIS A 1 294 ? 2.251 25.077 22.425 1.00 67.06 294 HIS A O 1
ATOM 2323 N N . THR A 1 295 ? 3.952 25.463 23.841 1.00 68.00 295 THR A N 1
ATOM 2324 C CA . THR A 1 295 ? 4.888 25.879 22.802 1.00 68.00 295 THR A CA 1
ATOM 2325 C C . THR A 1 295 ? 5.509 24.646 22.153 1.00 68.00 295 THR A C 1
ATOM 2327 O O . THR A 1 295 ? 5.516 23.551 22.721 1.00 68.00 295 THR A O 1
ATOM 2330 N N . VAL A 1 296 ? 6.093 24.825 20.971 1.00 61.91 296 VAL A N 1
ATOM 2331 C CA . VAL A 1 296 ? 6.867 23.774 20.298 1.00 61.91 296 VAL A CA 1
ATOM 2332 C C . VAL A 1 296 ? 7.961 23.219 21.227 1.00 61.91 296 VAL A C 1
ATOM 2334 O O . VAL A 1 296 ? 8.155 22.008 21.307 1.00 61.91 296 VAL A O 1
ATOM 2337 N N . ALA A 1 297 ? 8.613 24.083 22.011 1.00 66.81 297 ALA A N 1
ATOM 2338 C CA . ALA A 1 297 ? 9.606 23.677 23.005 1.00 66.81 297 ALA A CA 1
ATOM 2339 C C . ALA A 1 297 ? 9.004 22.849 24.160 1.00 66.81 297 ALA A C 1
ATOM 2341 O O . ALA A 1 297 ? 9.612 21.860 24.575 1.00 66.81 297 ALA A O 1
ATOM 2342 N N . ASP A 1 298 ? 7.805 23.194 24.646 1.00 65.75 298 ASP A N 1
ATOM 2343 C CA . ASP A 1 298 ? 7.105 22.424 25.689 1.00 65.75 298 ASP A CA 1
ATOM 2344 C C . ASP A 1 298 ? 6.745 21.015 25.210 1.00 65.75 298 ASP A C 1
ATOM 2346 O O . ASP A 1 298 ? 6.859 20.048 25.968 1.00 65.75 298 ASP A O 1
ATOM 2350 N N . ILE A 1 299 ? 6.337 20.893 23.942 1.00 62.50 299 ILE A N 1
ATOM 2351 C CA . ILE A 1 299 ? 6.038 19.608 23.301 1.00 62.50 299 ILE A CA 1
ATOM 2352 C C . ILE A 1 299 ? 7.312 18.761 23.229 1.00 62.50 299 ILE A C 1
ATOM 2354 O O . ILE A 1 299 ? 7.316 17.628 23.710 1.00 62.50 299 ILE A O 1
ATOM 2358 N N . TYR A 1 300 ? 8.416 19.327 22.730 1.00 59.91 300 TYR A N 1
ATOM 2359 C CA . TYR A 1 300 ? 9.699 18.623 22.673 1.00 59.91 300 TYR A CA 1
ATOM 2360 C C . TYR A 1 300 ? 10.208 18.204 24.061 1.00 59.91 300 TYR A C 1
ATOM 2362 O O . TYR A 1 300 ? 10.710 17.093 24.222 1.00 59.91 300 TYR A O 1
ATOM 2370 N N . SER A 1 301 ? 10.044 19.046 25.086 1.00 67.50 301 SER A N 1
ATOM 2371 C CA . SER A 1 301 ? 10.465 18.722 26.455 1.00 67.50 301 SER A CA 1
ATOM 2372 C C . SER A 1 301 ? 9.634 17.595 27.079 1.00 67.50 301 SER A C 1
ATOM 2374 O O . SER A 1 301 ? 10.185 16.745 27.780 1.00 67.50 301 SER A O 1
ATOM 2376 N N . LYS A 1 302 ? 8.322 17.547 26.808 1.00 60.34 302 LYS A N 1
ATOM 2377 C CA . LYS A 1 302 ? 7.451 16.449 27.257 1.00 60.34 302 LYS A CA 1
ATOM 2378 C C . LYS A 1 302 ? 7.797 15.126 26.576 1.00 60.34 302 LYS A C 1
ATOM 2380 O O . LYS A 1 302 ? 7.946 14.127 27.271 1.00 60.34 302 LYS A O 1
ATOM 2385 N N . MET A 1 303 ? 8.019 15.142 25.260 1.00 49.28 303 MET A N 1
ATOM 2386 C CA . MET A 1 303 ? 8.390 13.942 24.501 1.00 49.28 303 MET A CA 1
ATOM 2387 C C . MET A 1 303 ? 9.703 13.318 24.990 1.00 49.28 303 MET A C 1
ATOM 2389 O O . MET A 1 303 ? 9.819 12.100 25.039 1.00 49.28 303 MET A O 1
ATOM 2393 N N . MET A 1 304 ? 10.678 14.139 25.394 1.00 47.06 304 MET A N 1
ATOM 2394 C CA . MET A 1 304 ? 11.972 13.649 25.888 1.00 47.06 304 MET A CA 1
ATOM 2395 C C . MET A 1 304 ? 11.909 13.072 27.310 1.00 47.06 304 MET A C 1
ATOM 2397 O O . MET A 1 304 ? 12.741 12.238 27.667 1.00 47.06 304 MET A O 1
ATOM 2401 N N . LYS A 1 305 ? 10.943 13.500 28.133 1.00 46.19 305 LYS A N 1
ATOM 2402 C CA . LYS A 1 305 ? 10.758 12.970 29.495 1.00 46.19 305 LYS A CA 1
ATOM 2403 C C . LYS A 1 305 ? 10.071 11.606 29.497 1.00 46.19 305 LYS A C 1
ATOM 2405 O O . LYS A 1 305 ? 10.446 10.764 30.300 1.00 46.19 305 LYS A O 1
ATOM 2410 N N . GLU A 1 306 ? 9.146 11.367 28.570 1.00 44.94 306 GLU A N 1
ATOM 2411 C CA . GLU A 1 306 ? 8.452 10.076 28.440 1.00 44.94 306 GLU A CA 1
ATOM 2412 C C . GLU A 1 306 ? 9.374 8.948 27.932 1.00 44.94 306 GLU A C 1
ATOM 2414 O O . GLU A 1 306 ? 9.116 7.783 28.195 1.00 44.94 306 GLU A O 1
ATOM 2419 N N . THR A 1 307 ? 10.497 9.272 27.279 1.00 42.28 307 THR A N 1
ATOM 2420 C CA . THR A 1 307 ? 11.505 8.292 26.822 1.00 42.28 307 THR A CA 1
ATOM 2421 C C . THR A 1 307 ? 12.569 7.902 27.856 1.00 42.28 307 THR A C 1
ATOM 2423 O O . THR A 1 307 ? 13.404 7.054 27.554 1.00 42.28 307 THR A O 1
ATOM 2426 N N . CYS A 1 308 ? 12.590 8.521 29.042 1.00 35.75 308 CYS A N 1
ATOM 2427 C CA . CYS A 1 308 ? 13.634 8.297 30.056 1.00 35.75 308 CYS A CA 1
ATOM 2428 C C . CYS A 1 308 ? 13.157 7.533 31.304 1.00 35.75 308 CYS A C 1
ATOM 2430 O O . CYS A 1 308 ? 13.965 7.325 32.207 1.00 35.75 308 CYS A O 1
ATOM 2432 N N . GLU A 1 309 ? 11.885 7.129 31.375 1.00 37.69 309 GLU A N 1
ATOM 2433 C CA . GLU A 1 309 ? 11.320 6.412 32.533 1.00 37.69 309 GLU A CA 1
ATOM 2434 C C . GLU A 1 309 ? 10.936 4.943 32.266 1.00 37.69 309 GLU A C 1
ATOM 2436 O O . GLU A 1 309 ? 10.268 4.350 33.109 1.00 37.69 309 GLU A O 1
ATOM 2441 N N . ASP A 1 310 ? 11.434 4.323 31.189 1.00 34.84 310 ASP A N 1
ATOM 2442 C CA . ASP A 1 310 ? 11.353 2.862 30.975 1.00 34.84 310 ASP A CA 1
ATOM 2443 C C . ASP A 1 310 ? 12.740 2.193 30.917 1.00 34.84 310 ASP A C 1
ATOM 2445 O O . ASP A 1 310 ? 13.592 2.628 30.103 1.00 34.84 310 ASP A O 1
#

Nearest PDB structures (foldseek):
  8ae5-assembly2_B  TM=6.499E-01  e=1.237E-04  Homo sapiens
  4n6n-assembly1_A  TM=6.573E-01  e=9.096E-04  Homo sapiens
  7fqi-assembly2_B  TM=6.483E-01  e=1.922E-03  Homo sapiens
  4d3x-assembly1_A  TM=6.477E-01  e=4.322E-03  Cricetulus griseus
  4d3z-assembly1_A  TM=5.328E-01  e=1.929E-02  Cricetulus griseus

Solvent-accessible surface area (backbone atoms only — not comparable to full-atom values): 18472 Å² total; per-residue (Å²): 126,88,74,82,87,73,64,89,87,57,54,76,67,55,50,54,50,52,52,52,53,53,51,54,44,51,53,47,52,48,57,37,42,47,46,42,33,72,69,28,57,44,92,68,75,80,89,78,76,61,47,81,38,64,91,48,32,45,63,54,48,55,55,49,53,49,56,48,33,79,72,60,40,35,88,94,29,77,44,76,45,82,46,68,57,39,47,46,60,34,75,79,41,89,94,55,92,57,85,49,39,26,47,31,49,43,91,52,96,82,43,13,53,31,55,43,69,60,52,52,56,52,57,39,68,34,54,20,31,32,43,38,36,32,38,22,32,31,27,28,58,71,54,42,82,47,86,41,82,38,56,32,40,39,43,18,27,1,32,57,90,34,63,40,56,67,75,78,37,21,46,52,60,47,50,40,50,46,70,70,68,56,70,78,70,39,38,54,57,58,52,48,53,53,53,46,56,40,32,67,48,66,79,89,50,90,54,54,72,35,38,90,30,60,59,30,76,43,42,42,23,76,74,84,87,73,65,62,69,50,56,56,54,79,56,88,86,56,73,72,76,86,73,82,76,78,84,78,87,71,82,84,81,84,87,83,89,80,91,77,93,72,68,87,92,52,76,72,81,62,45,62,65,52,52,53,47,56,54,56,77,66,56,66,62,92,86,63,88,78,88,86,88,73,53,75,66,55,50,55,56,51,58,58,54,70,69,72,78,120

pLDDT: mean 76.69, std 17.21, range [32.84, 97.31]

Organism: NCBI:txid798071

Secondary structure (DSSP, 8-state):
---TT--TTS-HHHHHHHHHHHHHHHHHHHHHHHHHHHTS----PPP-PPPS-TTTHHHHHHHHHHHHHHHH-STT-EEEEEEESEEEEGGGSTT-----EEEESSSSTTS-EEEHHHHHHHHHT-SSEEEEEEESTTGGGG------SS-EEEEESS-TTS----GGG-HHHHHHHHHHHS-SSEEHHHHHHHHHHHHSS-TTS--TTS-SSPPEEEEES---S-PPEE-PPPPTTSPPP----------------------TTS-GGGHHHHHHHHHHHT---TT--------HHHHHHHHHHHTS--

Foldseek 3Di:
DAPLPDDPPDDPVRSVVFVVQVVQQQVLVVLLLCLCCPFQVDDRDHDDQQHQDQVCSQVVVLVVLVVCLVVQAAPPAEAEAEDAAEKDQCVVPPPDPDGFIWGFSTPDPSGHIYTLVSVLVSQLPGNHAYEYEHFWFLQLRSADEDAGPHWYKYKAQAHNPGTWDDDLQTLSVLLSVCSVPPDPFDFPVVSLVVLQVQQPPDPVDPDSNHTVHRMDIHTYHPDQPDTDIGHHDDDPVPDDPPPPDDDDPPLDDHDDDDDDDDDPVDDPVVPQVVVVCVVPVVPDPPSDPDDDDDDPVRVVVVVVVVVPPD

Mean predicted aligned error: 14.36 Å